Protein AF-A0A975NPC5-F1 (afdb_monomer_lite)

Foldseek 3Di:
DDDDDDDPPDDDDPVNVVVVVVCDDPDDDDDPVNVQVVLQVVLVCVLLDWDFWDKAADPDDDPQFGIKIFGHPPRNPRTDPLIATEGEAEDQDDADPVAFHKDKDFPVNLVVRVVHPLYWYWYQHPPVRFIFIDGSVVVLVVQVVVPHDPPPDRIDIDTTHHTSHSVNSVVSSVVSVLQVVVVVVVVVCCPDPPFPHKDFDWAFQPLDPPGDTATFIFGQDPVRFTATLLQVLCCVPPNDDDFQKDKDFQVNRRHSSRPVRIDIDGDDLSSADDDDDPDPLLVLLLVQLSQCRNPPVNRDHDQHAHDDPVSLVVSVVSVSSSPGHDDPVRSVVSSVSSNVVNCVPVPPPPPPPDDDDD

Structure (mmCIF, N/CA/C/O backbone):
data_AF-A0A975NPC5-F1
#
_entry.id   AF-A0A975NPC5-F1
#
loop_
_atom_site.group_PDB
_atom_site.id
_atom_site.type_symbol
_atom_site.label_atom_id
_atom_site.label_alt_id
_atom_site.label_comp_id
_atom_site.label_asym_id
_atom_site.label_entity_id
_atom_site.label_seq_id
_atom_site.pdbx_PDB_ins_code
_atom_site.Cartn_x
_atom_site.Cartn_y
_atom_site.Cartn_z
_atom_site.occupancy
_atom_site.B_iso_or_equiv
_atom_site.auth_seq_id
_atom_site.auth_comp_id
_atom_site.auth_asym_id
_atom_site.auth_atom_id
_atom_site.pdbx_PDB_model_num
ATOM 1 N N . MET A 1 1 ? -76.357 -22.444 46.232 1.00 40.38 1 MET A N 1
ATOM 2 C CA . MET A 1 1 ? -75.101 -22.845 46.898 1.00 40.38 1 MET A CA 1
ATOM 3 C C . MET A 1 1 ? -74.029 -21.857 46.467 1.00 40.38 1 MET A C 1
ATOM 5 O O . MET A 1 1 ? -73.551 -21.958 45.348 1.00 40.38 1 MET A O 1
ATOM 9 N N . ALA A 1 2 ? -73.764 -20.835 47.280 1.00 35.44 2 ALA A N 1
ATOM 10 C CA . ALA A 1 2 ? -72.782 -19.793 46.986 1.00 35.44 2 ALA A CA 1
ATOM 11 C C . ALA A 1 2 ? -71.597 -19.984 47.939 1.00 35.44 2 ALA A C 1
ATOM 13 O O . ALA A 1 2 ? -71.771 -19.898 49.153 1.00 35.44 2 ALA A O 1
ATOM 14 N N . GLY A 1 3 ? -70.433 -20.334 47.389 1.00 36.62 3 GLY A N 1
ATOM 15 C CA . GLY A 1 3 ? -69.197 -20.524 48.142 1.00 36.62 3 GLY A CA 1
ATOM 16 C C . GLY A 1 3 ? -68.480 -19.194 48.342 1.00 36.62 3 GLY A C 1
ATOM 17 O O . GLY A 1 3 ? -68.135 -18.517 47.377 1.00 36.62 3 GLY A O 1
ATOM 18 N N . THR A 1 4 ? -68.272 -18.819 49.597 1.00 38.72 4 THR A N 1
ATOM 19 C CA . THR A 1 4 ? -67.462 -17.678 50.020 1.00 38.72 4 THR A CA 1
ATOM 20 C C . THR A 1 4 ? -65.990 -18.089 50.090 1.00 38.72 4 THR A C 1
ATOM 22 O O . THR A 1 4 ? -65.617 -18.988 50.841 1.00 38.72 4 THR A O 1
ATOM 25 N N . HIS A 1 5 ? -65.139 -17.434 49.299 1.00 37.97 5 HIS A N 1
ATOM 26 C CA . HIS A 1 5 ? -63.684 -17.529 49.428 1.00 37.97 5 HIS A CA 1
ATOM 27 C C . HIS A 1 5 ? -63.204 -16.675 50.616 1.00 37.97 5 HIS A C 1
ATOM 29 O O . HIS A 1 5 ? -63.653 -15.534 50.745 1.00 37.97 5 HIS A O 1
ATOM 35 N N . PRO A 1 6 ? -62.282 -17.164 51.465 1.00 43.94 6 PRO A N 1
ATOM 36 C CA . PRO A 1 6 ? -61.681 -16.339 52.500 1.00 43.94 6 PRO A CA 1
ATOM 37 C C . PRO A 1 6 ? -60.624 -15.417 51.878 1.00 43.94 6 PRO A C 1
ATOM 39 O O . PRO A 1 6 ? -59.667 -15.872 51.252 1.00 43.94 6 PRO A O 1
ATOM 42 N N . ILE A 1 7 ? -60.801 -14.109 52.064 1.00 41.72 7 ILE A N 1
ATOM 43 C CA . ILE A 1 7 ? -59.780 -13.098 51.787 1.00 41.72 7 ILE A CA 1
ATOM 44 C C . ILE A 1 7 ? -58.765 -13.166 52.935 1.00 41.72 7 ILE A C 1
ATOM 46 O O . ILE A 1 7 ? -59.095 -12.879 54.084 1.00 41.72 7 ILE A O 1
ATOM 50 N N . LEU A 1 8 ? -57.534 -13.577 52.632 1.00 41.06 8 LEU A N 1
ATOM 51 C CA . LEU A 1 8 ? -56.404 -13.499 53.556 1.00 41.06 8 LEU A CA 1
ATOM 52 C C . LEU A 1 8 ? -55.925 -12.041 53.642 1.00 41.06 8 LEU A C 1
ATOM 54 O O . LEU A 1 8 ? -55.062 -11.617 52.877 1.00 41.06 8 LEU A O 1
ATOM 58 N N . GLU A 1 9 ? -56.471 -11.267 54.580 1.00 46.41 9 GLU A N 1
ATOM 59 C CA . GLU A 1 9 ? -55.901 -9.972 54.975 1.00 46.41 9 GLU A CA 1
ATOM 60 C C . GLU A 1 9 ? -54.680 -10.183 55.884 1.00 46.41 9 GLU A C 1
ATOM 62 O O . GLU A 1 9 ? -54.736 -10.073 57.108 1.00 46.41 9 GLU A O 1
ATOM 67 N N . GLY A 1 10 ? -53.539 -10.502 55.274 1.00 48.41 10 GLY A N 1
ATOM 68 C CA . GLY A 1 10 ? -52.244 -10.439 55.946 1.00 48.41 10 GLY A CA 1
ATOM 69 C C . GLY A 1 10 ? -51.723 -9.003 55.962 1.00 48.41 10 GLY A C 1
ATOM 70 O O . GLY A 1 10 ? -51.170 -8.538 54.967 1.00 48.41 10 GLY A O 1
ATOM 71 N N . ARG A 1 11 ? -51.863 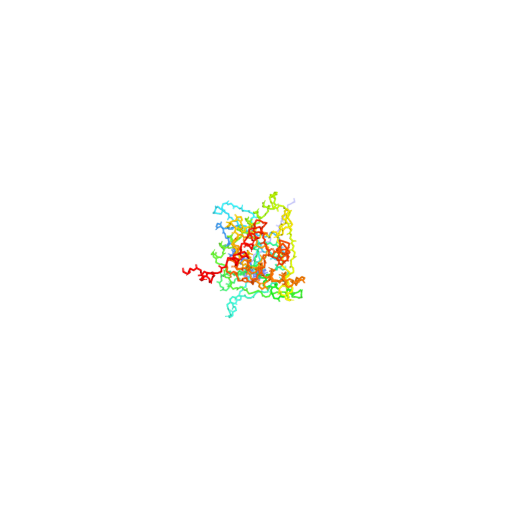-8.287 57.087 1.00 51.09 11 ARG A N 1
ATOM 72 C CA . ARG A 1 11 ? -51.125 -7.032 57.316 1.00 51.09 11 ARG A CA 1
ATOM 73 C C . ARG A 1 11 ? -49.633 -7.349 57.435 1.00 51.09 11 ARG A C 1
ATOM 75 O O . ARG A 1 11 ? -49.189 -7.822 58.477 1.00 51.09 11 ARG A O 1
ATOM 82 N N . LEU A 1 12 ? -48.870 -7.062 56.381 1.00 51.16 12 LEU A N 1
ATOM 83 C CA . LEU A 1 12 ? -47.408 -7.031 56.438 1.00 51.16 12 LEU A CA 1
ATOM 84 C C . LEU A 1 12 ? -46.967 -6.006 57.491 1.00 51.16 12 LEU A C 1
ATOM 86 O O . LEU A 1 12 ? -47.386 -4.846 57.466 1.00 51.16 12 LEU A O 1
ATOM 90 N N . SER A 1 13 ? -46.139 -6.446 58.436 1.00 56.78 13 SER A N 1
ATOM 91 C CA . SER A 1 13 ? -45.570 -5.588 59.471 1.00 56.78 13 SER A CA 1
ATOM 92 C C . SER A 1 13 ? -44.547 -4.630 58.853 1.00 56.78 13 SER A C 1
ATOM 94 O O . SER A 1 13 ? -43.846 -4.970 57.900 1.00 56.78 13 SER A O 1
ATOM 96 N N . SER A 1 14 ? -44.386 -3.434 59.427 1.00 55.56 14 SER A N 1
ATOM 97 C CA . SER A 1 14 ? -43.334 -2.484 59.028 1.00 55.56 14 SER A CA 1
ATOM 98 C C . SER A 1 14 ? -41.924 -3.084 59.125 1.00 55.56 14 SER A C 1
ATOM 100 O O . SER A 1 14 ? -41.027 -2.665 58.397 1.00 55.56 14 SER A O 1
ATOM 102 N N . LYS A 1 15 ? -41.725 -4.111 59.964 1.00 53.72 15 LYS A N 1
ATOM 103 C CA . LYS A 1 15 ? -40.475 -4.884 60.016 1.00 53.72 15 LYS A CA 1
ATOM 104 C C . LYS A 1 15 ? -40.278 -5.776 58.785 1.00 53.72 15 LYS A C 1
ATOM 106 O O . LYS A 1 15 ? -39.147 -5.880 58.321 1.00 53.72 15 LYS A O 1
ATOM 111 N N . ASP A 1 16 ? -41.344 -6.336 58.216 1.00 51.69 16 ASP A N 1
ATOM 112 C CA . ASP A 1 16 ? -41.269 -7.202 57.028 1.00 51.69 16 ASP A CA 1
ATOM 113 C C . ASP A 1 16 ? -40.901 -6.389 55.775 1.00 51.69 16 ASP A C 1
ATOM 115 O O . ASP A 1 16 ? -40.105 -6.830 54.946 1.00 51.69 16 ASP A O 1
ATOM 119 N N . PHE A 1 17 ? -41.378 -5.142 55.694 1.00 50.72 17 PHE A N 1
ATOM 120 C CA . PHE A 1 17 ? -40.990 -4.189 54.646 1.00 50.72 17 PHE A CA 1
ATOM 121 C C . PHE A 1 17 ? -39.507 -3.777 54.732 1.00 50.72 17 PHE A C 1
ATOM 123 O O . PHE A 1 17 ? -38.827 -3.650 53.712 1.00 50.72 17 PHE A O 1
ATOM 130 N N . VAL A 1 18 ? -38.974 -3.607 55.947 1.00 51.94 18 VAL A N 1
ATOM 131 C CA . VAL A 1 18 ? -37.561 -3.243 56.171 1.00 51.94 18 VAL A CA 1
ATOM 132 C C . VAL A 1 18 ? -36.617 -4.421 55.902 1.00 51.94 18 VAL A C 1
ATOM 134 O O . VAL A 1 18 ? -35.495 -4.208 55.439 1.00 51.94 18 VAL A O 1
ATOM 137 N N . VAL A 1 19 ? -37.057 -5.662 56.137 1.00 50.06 19 VAL A N 1
ATOM 138 C CA . VAL A 1 19 ? -36.281 -6.869 55.799 1.00 50.06 19 VAL A CA 1
ATOM 139 C C . VAL A 1 19 ? -36.212 -7.070 54.280 1.00 50.06 19 VAL A C 1
ATOM 141 O O . VAL A 1 19 ? -35.132 -7.355 53.762 1.00 50.06 19 VAL A O 1
ATOM 144 N N . ALA A 1 20 ? -37.299 -6.811 53.546 1.00 48.66 20 ALA A N 1
ATOM 145 C CA . ALA A 1 20 ? -37.313 -6.895 52.083 1.00 48.66 20 ALA A CA 1
ATOM 146 C C . ALA A 1 20 ? -36.427 -5.831 51.395 1.00 48.66 20 ALA A C 1
ATOM 148 O O . ALA A 1 20 ? -35.795 -6.124 50.384 1.00 48.66 20 ALA A O 1
ATOM 149 N N . MET A 1 21 ? -36.293 -4.621 51.960 1.00 48.72 21 MET A N 1
ATOM 150 C CA . MET A 1 21 ? -35.401 -3.579 51.413 1.00 48.72 21 MET A CA 1
ATOM 151 C C . MET A 1 21 ? -33.903 -3.810 51.680 1.00 48.72 21 MET A C 1
ATOM 153 O O . MET A 1 21 ? -33.071 -3.124 51.085 1.00 48.72 21 MET A O 1
ATOM 157 N N . ARG A 1 22 ? -33.531 -4.751 52.560 1.00 49.16 22 ARG A N 1
ATOM 158 C CA . ARG A 1 22 ? -32.120 -5.049 52.887 1.00 49.16 22 ARG A CA 1
ATOM 159 C C . ARG A 1 22 ? -31.522 -6.211 52.099 1.00 49.16 22 ARG A C 1
ATOM 161 O O . ARG A 1 22 ? -30.303 -6.354 52.087 1.00 49.16 22 ARG A O 1
ATOM 168 N N . ALA A 1 23 ? -32.340 -6.992 51.403 1.00 54.75 23 ALA A N 1
ATOM 169 C CA . ALA A 1 23 ? -31.874 -7.988 50.451 1.00 54.75 23 ALA A CA 1
ATOM 170 C C . ALA A 1 23 ? -32.042 -7.430 49.035 1.00 54.75 23 ALA A C 1
ATOM 172 O O . ALA A 1 23 ? -32.979 -7.786 48.325 1.00 54.75 23 ALA A O 1
ATOM 173 N N . GLN A 1 24 ? -31.142 -6.529 48.614 1.00 61.00 24 GLN A N 1
ATOM 174 C CA . GLN A 1 24 ? -31.039 -6.267 47.180 1.00 61.00 24 GLN A CA 1
ATOM 175 C C . GLN A 1 24 ? -30.749 -7.604 46.487 1.00 61.00 24 GLN A C 1
ATOM 177 O O . GLN A 1 24 ? -29.819 -8.302 46.911 1.00 61.00 24 GLN A O 1
ATOM 182 N N . PRO A 1 25 ? -31.532 -7.998 45.465 1.00 55.12 25 PRO A N 1
ATOM 183 C CA . PRO A 1 25 ? -31.237 -9.213 44.727 1.00 55.12 25 PRO A CA 1
ATOM 184 C C . PRO A 1 25 ? -29.804 -9.108 44.203 1.00 55.12 25 PRO A C 1
ATOM 186 O O . PRO A 1 25 ? -29.409 -8.060 43.688 1.00 55.12 25 PRO A O 1
ATOM 189 N N . GLN A 1 26 ? -29.007 -10.168 44.367 1.00 65.06 26 GLN A N 1
ATOM 190 C CA . GLN A 1 26 ? -27.677 -10.240 43.765 1.00 65.06 26 GLN A CA 1
ATOM 191 C C . GLN A 1 26 ? -27.845 -10.287 42.245 1.00 65.06 26 GLN A C 1
ATOM 193 O O . GLN A 1 26 ? -27.967 -11.349 41.640 1.00 65.06 26 GLN A O 1
ATOM 198 N N . LEU A 1 27 ? -27.920 -9.108 41.632 1.00 78.75 27 LEU A N 1
ATOM 199 C CA . LEU A 1 27 ? -27.978 -8.965 40.189 1.00 78.75 27 LEU A CA 1
ATOM 200 C C . LEU A 1 27 ? -26.594 -9.267 39.597 1.00 78.75 27 LEU A C 1
ATOM 202 O O . LEU A 1 27 ? -25.576 -8.943 40.221 1.00 78.75 27 LEU A O 1
ATOM 206 N N . PRO A 1 28 ? -26.528 -9.846 38.385 1.00 66.19 28 PRO A N 1
ATOM 207 C CA . PRO A 1 28 ? -25.265 -10.061 37.696 1.00 66.19 28 PRO A CA 1
ATOM 208 C C . PRO A 1 28 ? -24.468 -8.758 37.592 1.00 66.19 28 PRO A C 1
ATOM 210 O O . PRO A 1 28 ? -24.952 -7.749 37.072 1.00 66.19 28 PRO A O 1
ATOM 213 N N . GLN A 1 29 ? -23.227 -8.771 38.074 1.00 71.88 29 GLN A N 1
ATOM 214 C CA . GLN A 1 29 ? -22.337 -7.627 37.926 1.00 71.88 29 GLN A CA 1
ATOM 215 C C . GLN A 1 29 ? -21.676 -7.648 36.551 1.00 71.88 29 GLN A C 1
ATOM 217 O O . GLN A 1 29 ? -21.096 -8.643 36.120 1.00 71.88 29 GLN A O 1
ATOM 222 N N . ARG A 1 30 ? -21.729 -6.514 35.853 1.00 69.06 30 ARG A N 1
ATOM 223 C CA . ARG A 1 30 ? -21.084 -6.368 34.549 1.00 69.06 30 ARG A CA 1
ATOM 224 C C . ARG A 1 30 ? -19.564 -6.305 34.710 1.00 69.06 30 ARG A C 1
ATOM 226 O O . ARG A 1 30 ? -19.050 -5.334 35.272 1.00 69.06 30 ARG A O 1
ATOM 233 N N . HIS A 1 31 ? -18.864 -7.298 34.160 1.00 80.12 31 HIS A N 1
ATOM 234 C CA . HIS A 1 31 ? -17.401 -7.377 34.182 1.00 80.12 31 HIS A CA 1
ATOM 235 C C . HIS A 1 31 ? -16.758 -6.117 33.569 1.00 80.12 31 HIS A C 1
ATOM 237 O O . HIS A 1 31 ? -17.253 -5.576 32.575 1.00 80.12 31 HIS A O 1
ATOM 243 N N . SER A 1 32 ? -15.647 -5.649 34.144 1.00 79.44 32 SER A N 1
ATOM 244 C CA . SER A 1 32 ? -14.935 -4.434 33.707 1.00 79.44 32 SER A CA 1
ATOM 245 C C . SER A 1 32 ? -14.538 -4.487 32.229 1.00 79.44 32 SER A C 1
ATOM 247 O O . SER A 1 32 ? -14.729 -3.508 31.510 1.00 79.44 32 SER A O 1
ATOM 249 N N . ALA A 1 33 ? -14.101 -5.655 31.752 1.00 79.69 33 ALA A N 1
ATOM 250 C CA . ALA A 1 33 ? -13.787 -5.893 30.342 1.00 79.69 33 ALA A CA 1
ATOM 251 C C . ALA A 1 33 ? -14.965 -5.569 29.400 1.00 79.69 33 ALA A C 1
ATOM 253 O O . ALA A 1 33 ? -14.772 -4.889 28.398 1.00 79.69 33 ALA A O 1
ATOM 254 N N . HIS A 1 34 ? -16.200 -5.947 29.757 1.00 83.06 34 HIS A N 1
ATOM 255 C CA . HIS A 1 34 ? -17.386 -5.634 28.948 1.00 83.06 34 HIS A CA 1
ATOM 256 C C . HIS A 1 34 ? -17.748 -4.149 28.964 1.00 83.06 34 HIS A C 1
ATOM 258 O O . HIS A 1 34 ? -18.372 -3.653 28.026 1.00 83.06 34 HIS A O 1
ATOM 264 N N . LYS A 1 35 ? -17.426 -3.428 30.046 1.00 87.19 35 LYS A N 1
ATOM 265 C CA . LYS A 1 35 ? -17.594 -1.968 30.085 1.00 87.19 35 LYS A CA 1
ATOM 266 C C . LYS A 1 35 ? -16.589 -1.306 29.148 1.00 87.19 35 LYS A C 1
ATOM 268 O O . LYS A 1 35 ? -16.967 -0.441 28.364 1.00 87.19 35 LYS A O 1
ATOM 273 N N . LEU A 1 36 ? -15.338 -1.754 29.209 1.00 90.88 36 LEU A N 1
ATOM 274 C CA . LEU A 1 36 ? -14.247 -1.225 28.406 1.00 90.88 36 LEU A CA 1
ATOM 275 C C . LEU A 1 36 ? -14.448 -1.493 26.905 1.00 90.88 36 LEU A C 1
ATOM 277 O O . LEU A 1 36 ? -14.217 -0.601 26.095 1.00 90.88 36 LEU A O 1
ATOM 281 N N . GLU A 1 37 ? -14.947 -2.675 26.543 1.00 88.62 37 GLU A N 1
ATOM 282 C CA . GLU A 1 37 ? -15.294 -3.026 25.162 1.00 88.62 37 GLU A CA 1
ATOM 283 C C . GLU A 1 37 ? -16.435 -2.162 24.604 1.00 88.62 37 GLU A C 1
ATOM 285 O O . GLU A 1 37 ? -16.345 -1.636 23.498 1.00 88.62 37 GLU A O 1
ATOM 290 N N . SER A 1 38 ? -17.519 -1.967 25.361 1.00 90.69 38 SER A N 1
ATOM 291 C CA . SER A 1 38 ? -18.601 -1.090 24.894 1.00 90.69 38 SER A CA 1
ATOM 292 C C . SER A 1 38 ? -18.148 0.360 24.768 1.00 90.69 38 SER A C 1
ATOM 294 O O . SER A 1 38 ? -18.492 1.019 23.788 1.00 90.69 38 SER A O 1
ATOM 296 N N . LEU A 1 39 ? -17.339 0.835 25.718 1.00 93.19 39 LEU A N 1
ATOM 297 C CA . LEU A 1 39 ? -16.781 2.180 25.677 1.00 93.19 39 LEU A CA 1
ATOM 298 C C . LEU A 1 39 ? -15.865 2.370 24.461 1.00 93.19 39 LEU A C 1
ATOM 300 O O . LEU A 1 39 ? -15.967 3.390 23.782 1.00 93.19 39 LEU A O 1
ATOM 304 N N . SER A 1 40 ? -15.001 1.400 24.144 1.00 95.12 40 SER A N 1
ATOM 305 C CA . SER A 1 40 ? -14.143 1.492 22.960 1.00 95.12 40 SER A CA 1
ATOM 306 C C . SER A 1 40 ? -14.972 1.510 21.674 1.00 95.12 40 SER A C 1
ATOM 308 O O . SER A 1 40 ? -14.753 2.370 20.829 1.00 95.12 40 SER A O 1
ATOM 310 N N . ARG A 1 41 ? -15.995 0.660 21.538 1.00 94.94 41 ARG A N 1
ATOM 311 C CA . ARG A 1 41 ? -16.891 0.676 20.367 1.00 94.94 41 ARG A CA 1
ATOM 312 C C . ARG A 1 41 ? -17.631 2.008 20.207 1.00 94.94 41 ARG A C 1
ATOM 314 O O . ARG A 1 41 ? -17.764 2.516 19.095 1.00 94.94 41 ARG A O 1
ATOM 321 N N . GLU A 1 42 ? -18.133 2.584 21.295 1.00 94.44 42 GLU A N 1
ATOM 322 C CA . GLU A 1 42 ? -18.817 3.884 21.273 1.00 94.44 42 GLU A CA 1
ATOM 323 C C . GLU A 1 42 ? -17.870 5.007 20.829 1.00 94.44 42 GLU A C 1
ATOM 325 O O . GLU A 1 42 ? -18.183 5.782 19.918 1.00 94.44 42 GLU A O 1
ATOM 330 N N . ARG A 1 43 ? -16.682 5.065 21.440 1.00 95.69 43 ARG A N 1
ATOM 331 C CA . ARG A 1 43 ? -15.676 6.090 21.152 1.00 95.69 43 ARG A CA 1
ATOM 332 C C . ARG A 1 43 ? -15.109 5.951 19.745 1.00 95.69 43 ARG A C 1
ATOM 334 O O . ARG A 1 43 ? -14.939 6.966 19.076 1.00 95.69 43 ARG A O 1
ATOM 341 N N . PHE A 1 44 ? -14.886 4.724 19.276 1.00 96.56 44 PHE A N 1
ATOM 342 C CA . PHE A 1 44 ? -14.439 4.465 17.911 1.00 96.56 44 PHE A CA 1
ATOM 343 C C . PHE A 1 44 ? -15.457 4.993 16.907 1.00 96.56 44 PHE A C 1
ATOM 345 O O . PHE A 1 44 ? -15.096 5.773 16.028 1.00 96.56 44 PHE A O 1
ATOM 352 N N . ARG A 1 45 ? -16.744 4.655 17.098 1.00 95.06 45 ARG A N 1
ATOM 353 C CA . ARG A 1 45 ? -17.814 5.201 16.260 1.00 95.06 45 ARG A CA 1
ATOM 354 C C . ARG A 1 45 ? -17.755 6.712 16.252 1.00 95.06 45 ARG A C 1
ATOM 356 O O . ARG A 1 45 ? -17.772 7.265 15.175 1.00 95.06 45 ARG A O 1
ATOM 363 N N . SER A 1 46 ? -17.658 7.370 17.410 1.00 93.44 46 SER A N 1
ATOM 364 C CA . SER A 1 46 ? -17.591 8.838 17.490 1.00 93.44 46 SER A CA 1
ATOM 365 C C . SER A 1 46 ? -16.416 9.456 16.726 1.00 93.44 46 SER A C 1
ATOM 367 O O . SER A 1 46 ? -16.551 10.578 16.246 1.00 93.44 46 SER A O 1
ATOM 369 N N . LEU A 1 47 ? -15.277 8.768 16.649 1.00 95.25 47 LEU A N 1
ATOM 370 C CA . LEU A 1 47 ? -14.080 9.250 15.964 1.00 95.25 47 LEU A CA 1
ATOM 371 C C . LEU A 1 47 ? -14.161 9.061 14.440 1.00 95.25 47 LEU A C 1
ATOM 373 O O . LEU A 1 47 ? -13.707 9.925 13.698 1.00 95.25 47 LEU A O 1
ATOM 377 N N . PHE A 1 48 ? -14.769 7.962 13.990 1.00 94.06 48 PHE A N 1
ATOM 378 C CA . PHE A 1 48 ? -14.897 7.573 12.580 1.00 94.06 48 PHE A CA 1
ATOM 379 C C . PHE A 1 48 ? -16.286 7.886 11.988 1.00 94.06 48 PHE A C 1
ATOM 381 O O . PHE A 1 48 ? -16.718 7.212 11.061 1.00 94.06 48 PHE A O 1
ATOM 388 N N . ARG A 1 49 ? -17.036 8.866 12.513 1.00 84.69 49 ARG A N 1
ATOM 389 C CA . ARG A 1 49 ? -18.334 9.242 11.911 1.00 84.69 49 ARG A CA 1
ATOM 390 C C . ARG A 1 49 ? -18.154 10.022 10.607 1.00 84.69 49 ARG A C 1
ATOM 392 O O . ARG A 1 49 ? -17.048 10.381 10.201 1.00 84.69 49 ARG A O 1
ATOM 399 N N . GLU A 1 50 ? -19.291 10.306 9.986 1.00 77.44 50 GLU A N 1
ATOM 400 C CA . GLU A 1 50 ? -19.443 11.245 8.881 1.00 77.44 50 GLU A CA 1
ATOM 401 C C . GLU A 1 50 ? -18.643 12.548 9.091 1.00 77.44 50 GLU A C 1
ATOM 403 O O . GLU A 1 50 ? -18.513 13.029 10.224 1.00 77.44 50 GLU A O 1
ATOM 408 N N . PRO A 1 51 ? -18.100 13.131 8.006 1.00 92.38 51 PRO A N 1
ATOM 409 C CA . PRO A 1 51 ? -18.435 12.846 6.602 1.00 92.38 51 PRO A CA 1
ATOM 410 C C . PRO A 1 51 ? -17.563 11.780 5.919 1.00 92.38 51 PRO A C 1
ATOM 412 O O . PRO A 1 51 ? -17.749 11.525 4.734 1.00 92.38 51 PRO A O 1
ATOM 415 N N . LEU A 1 52 ? -16.594 11.182 6.619 1.00 95.69 52 LEU A N 1
ATOM 416 C CA . LEU A 1 52 ? -15.583 10.333 5.973 1.00 95.69 52 LEU A CA 1
ATOM 417 C C . LEU A 1 52 ? -15.970 8.859 5.915 1.00 95.69 52 LEU A C 1
ATOM 419 O O . LEU A 1 52 ? -15.676 8.191 4.927 1.00 95.69 52 LEU A O 1
ATOM 423 N N . PHE A 1 53 ? -16.615 8.344 6.959 1.00 97.06 53 PHE A N 1
ATOM 424 C CA . PHE A 1 53 ? -16.887 6.918 7.068 1.00 97.06 53 PHE A CA 1
ATOM 425 C C . PHE A 1 53 ? -18.288 6.625 7.586 1.00 97.06 53 PHE A C 1
ATOM 427 O O . PHE A 1 53 ? -18.842 7.354 8.410 1.00 97.06 53 PHE A O 1
ATOM 434 N N . LEU A 1 54 ? -18.812 5.488 7.137 1.00 95.31 54 LEU A N 1
ATOM 435 C CA . LEU A 1 54 ? -19.914 4.782 7.769 1.00 95.31 54 LEU A CA 1
ATOM 436 C C . LEU A 1 54 ? -19.330 3.596 8.543 1.00 95.31 54 LEU A C 1
ATOM 438 O O . LEU A 1 54 ? -18.658 2.741 7.968 1.00 95.31 54 LEU A O 1
ATOM 442 N N . VAL A 1 55 ? -19.573 3.548 9.855 1.00 95.62 55 VAL A N 1
ATOM 443 C CA . VAL A 1 55 ? -19.101 2.462 10.731 1.00 95.62 55 VAL A CA 1
ATOM 444 C C . VAL A 1 55 ? -20.191 1.405 10.864 1.00 95.62 55 VAL A C 1
ATOM 446 O O . VAL A 1 55 ? -21.320 1.730 11.236 1.00 95.62 55 VAL A O 1
ATOM 449 N N . ARG A 1 56 ? -19.851 0.145 10.593 1.00 91.62 56 ARG A N 1
ATOM 450 C CA . ARG A 1 56 ? -20.748 -1.011 10.682 1.00 91.62 56 ARG A CA 1
ATOM 451 C C . ARG A 1 56 ? -20.250 -1.965 11.763 1.00 91.62 56 ARG A C 1
ATOM 453 O O . ARG A 1 56 ? -19.051 -2.209 11.886 1.00 91.62 56 ARG A O 1
ATOM 460 N N . ASP A 1 57 ? -21.179 -2.491 12.549 1.00 86.94 57 ASP A N 1
ATOM 461 C CA . ASP A 1 57 ? -20.891 -3.632 13.412 1.00 86.94 57 ASP A CA 1
ATOM 462 C C . ASP A 1 57 ? -20.952 -4.919 12.601 1.00 86.94 57 ASP A C 1
ATOM 464 O O . ASP A 1 57 ? -21.840 -5.076 11.759 1.00 86.94 57 ASP A O 1
ATOM 468 N N . GLU A 1 58 ? -20.059 -5.855 12.912 1.00 83.81 58 GLU A N 1
ATOM 469 C CA . GLU A 1 58 ? -20.210 -7.219 12.425 1.00 83.81 58 GLU A CA 1
ATOM 470 C C . GLU A 1 58 ? -21.314 -7.920 13.238 1.00 83.81 58 GLU A C 1
ATOM 472 O O . GLU A 1 58 ? -21.249 -7.959 14.474 1.00 83.81 58 GLU A O 1
ATOM 477 N N . PRO A 1 59 ? -22.370 -8.438 12.581 1.00 72.81 59 PRO A N 1
ATOM 478 C CA . PRO A 1 59 ? -23.559 -8.957 13.259 1.00 72.81 59 PRO A CA 1
ATOM 479 C C . PRO A 1 59 ? -23.292 -10.261 14.023 1.00 72.81 59 PRO A C 1
ATOM 481 O O . PRO A 1 59 ? -24.046 -10.610 14.931 1.00 72.81 59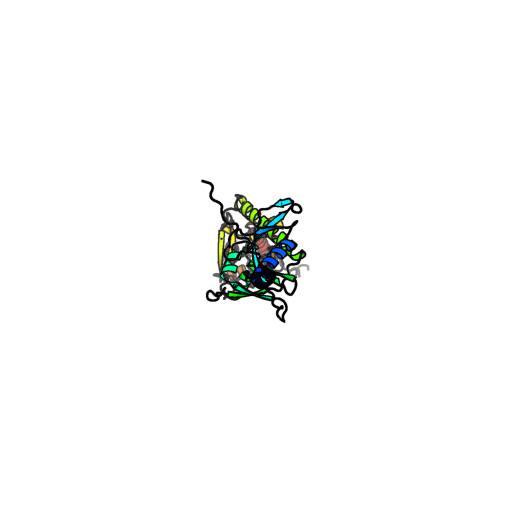 PRO A O 1
ATOM 484 N N . ALA A 1 60 ? -22.219 -10.971 13.673 1.00 76.56 60 ALA A N 1
ATOM 485 C CA . ALA A 1 60 ? -21.739 -12.157 14.364 1.00 76.56 60 ALA A CA 1
ATOM 486 C C . ALA A 1 60 ? -20.237 -12.012 14.663 1.00 76.56 60 ALA A C 1
ATOM 488 O O . ALA A 1 60 ? -19.542 -11.318 13.922 1.00 76.56 60 ALA A O 1
ATOM 489 N N . PRO A 1 61 ? -19.714 -12.662 15.721 1.00 73.31 61 PRO A N 1
ATOM 490 C CA . PRO A 1 61 ? -18.279 -12.682 15.977 1.00 73.31 61 PRO A CA 1
ATOM 491 C C . PRO A 1 61 ? -17.521 -13.255 14.773 1.00 73.31 61 PRO A C 1
ATOM 493 O O . PRO A 1 61 ? -17.643 -14.441 14.473 1.00 73.31 61 PRO A O 1
ATOM 496 N N . ASP A 1 62 ? -16.723 -12.426 14.108 1.00 74.38 62 ASP A N 1
ATOM 497 C CA . ASP A 1 62 ? -15.974 -12.807 12.910 1.00 74.38 62 ASP A CA 1
ATOM 498 C C . ASP A 1 62 ? -14.482 -12.873 13.227 1.00 74.38 62 ASP A C 1
ATOM 500 O O . ASP A 1 62 ? -13.814 -11.858 13.156 1.00 74.38 62 ASP A O 1
ATOM 504 N N . TYR A 1 63 ? -13.970 -14.043 13.632 1.00 79.62 63 TYR A N 1
ATOM 505 C CA . TYR A 1 63 ? -12.545 -14.444 13.677 1.00 79.62 63 TYR A CA 1
ATOM 506 C C . TYR A 1 63 ? -11.462 -13.392 14.052 1.00 79.62 63 TYR A C 1
ATOM 508 O O . TYR A 1 63 ? -10.274 -13.609 13.809 1.00 79.62 63 TYR A O 1
ATOM 516 N N . GLY A 1 64 ? -11.811 -12.300 14.742 1.00 81.38 64 GLY A N 1
ATOM 517 C CA . GLY A 1 64 ? -10.916 -11.191 15.079 1.00 81.38 64 GLY A CA 1
ATOM 518 C C . GLY A 1 64 ? -11.282 -9.810 14.512 1.00 81.38 64 GLY A C 1
ATOM 519 O O . GLY A 1 64 ? -10.595 -8.859 14.862 1.00 81.38 64 GLY A O 1
ATOM 520 N N . VAL A 1 65 ? -12.325 -9.667 13.705 1.00 90.75 65 VAL A N 1
ATOM 521 C CA . VAL A 1 65 ? -12.909 -8.398 13.263 1.00 90.75 65 VAL A CA 1
ATOM 522 C C . VAL A 1 65 ? -14.004 -7.984 14.241 1.00 90.75 65 VAL A C 1
ATOM 524 O O . VAL A 1 65 ? -14.887 -8.770 14.577 1.00 90.75 65 VAL A O 1
ATOM 527 N N . ASP A 1 66 ? -13.927 -6.743 14.717 1.00 92.88 66 ASP A N 1
ATOM 528 C CA . ASP A 1 66 ? -14.916 -6.186 15.643 1.00 92.88 66 ASP A CA 1
ATOM 529 C C . ASP A 1 66 ? -15.882 -5.230 14.931 1.00 92.88 66 ASP A C 1
ATOM 531 O O . ASP A 1 66 ? -17.048 -5.137 15.315 1.00 92.88 66 ASP A O 1
ATOM 535 N N . LEU A 1 67 ? -15.390 -4.509 13.918 1.00 93.44 67 LEU A N 1
ATOM 536 C CA . LEU A 1 67 ? -16.126 -3.523 13.129 1.00 93.44 67 LEU A CA 1
ATOM 537 C C . LEU A 1 67 ? -15.595 -3.498 11.690 1.00 93.44 67 LEU A C 1
ATOM 539 O O . LEU A 1 67 ? -14.422 -3.796 11.448 1.00 93.44 67 LEU A O 1
ATOM 543 N N . SER A 1 68 ? -16.411 -3.010 10.763 1.00 94.25 68 SER A N 1
ATOM 544 C CA . SER A 1 68 ? -15.961 -2.555 9.447 1.00 94.25 68 SER A CA 1
ATOM 545 C C . SER A 1 68 ? -16.254 -1.067 9.260 1.00 94.25 68 SER A C 1
ATOM 547 O O . SER A 1 68 ? -17.200 -0.512 9.827 1.00 94.25 68 SER A O 1
ATOM 549 N N . ILE A 1 69 ? -15.414 -0.393 8.477 1.00 95.75 69 ILE A N 1
ATOM 550 C CA . ILE A 1 69 ? -15.647 0.993 8.062 1.00 95.75 69 ILE A CA 1
ATOM 551 C C . ILE A 1 69 ? -15.760 1.053 6.546 1.00 95.75 69 ILE A C 1
ATOM 553 O O . ILE A 1 69 ? -14.999 0.407 5.829 1.00 95.75 69 ILE A O 1
ATOM 557 N N . GLU A 1 70 ? -16.723 1.826 6.061 1.00 95.75 70 GLU A N 1
ATOM 558 C CA . GLU A 1 70 ? -16.946 2.073 4.642 1.00 95.75 70 GLU A CA 1
ATOM 559 C C . GLU A 1 70 ? -16.649 3.534 4.330 1.00 95.75 70 GLU A C 1
ATOM 561 O O . GLU A 1 70 ? -17.196 4.427 4.978 1.00 95.75 70 GLU A O 1
ATOM 566 N N . ALA A 1 71 ? -15.785 3.782 3.347 1.00 95.75 71 ALA A N 1
ATOM 567 C CA . ALA A 1 71 ? -15.449 5.138 2.944 1.00 95.75 71 ALA A CA 1
ATOM 568 C C . ALA A 1 71 ? -16.650 5.816 2.263 1.00 95.75 71 ALA A C 1
ATOM 570 O O . ALA A 1 71 ? -17.301 5.237 1.387 1.00 95.75 71 ALA A O 1
ATOM 571 N N . LEU A 1 72 ? -16.917 7.061 2.648 1.00 96.56 72 LEU A N 1
ATOM 572 C CA . LEU A 1 72 ? -17.926 7.926 2.047 1.00 96.56 72 LEU A CA 1
ATOM 573 C C . LEU A 1 72 ? -17.252 9.000 1.191 1.00 96.56 72 LEU A C 1
ATOM 575 O O . LEU A 1 72 ? -16.180 9.496 1.534 1.00 96.56 72 LEU A O 1
ATOM 579 N N . ILE A 1 73 ? -17.879 9.387 0.086 1.00 91.81 73 ILE A N 1
ATOM 580 C CA . ILE A 1 73 ? -17.465 10.535 -0.734 1.00 91.81 73 ILE A CA 1
ATOM 581 C C . ILE A 1 73 ? -18.595 11.567 -0.800 1.00 91.81 73 ILE A C 1
ATOM 583 O O . ILE A 1 73 ? -19.627 11.414 -0.143 1.00 91.81 73 ILE A O 1
ATOM 587 N N . ASP A 1 74 ? -18.375 12.657 -1.536 1.00 91.38 74 ASP A N 1
ATOM 588 C CA . ASP A 1 74 ? -19.345 13.746 -1.706 1.00 91.38 74 ASP A CA 1
ATOM 589 C C . ASP A 1 74 ? -19.814 14.342 -0.371 1.00 91.38 74 ASP A C 1
ATOM 591 O O . ASP A 1 74 ? -21.000 14.597 -0.151 1.00 91.38 74 ASP A O 1
ATOM 595 N N . ASN A 1 75 ? -18.854 14.551 0.537 1.00 89.31 75 ASN A N 1
ATOM 596 C CA . ASN A 1 75 ? -19.083 15.052 1.892 1.00 89.31 75 ASN A CA 1
ATOM 597 C C . ASN A 1 75 ? -20.082 14.187 2.689 1.00 89.31 75 ASN A C 1
ATOM 599 O O . ASN A 1 75 ? -21.020 14.702 3.295 1.00 89.31 75 ASN A O 1
ATOM 603 N N . GLY A 1 76 ? -19.897 12.865 2.651 1.00 90.56 76 GLY A N 1
ATOM 604 C CA . GLY A 1 76 ? -20.701 11.901 3.407 1.00 90.56 76 GLY A CA 1
ATOM 605 C C . GLY A 1 76 ? -21.958 11.402 2.693 1.00 90.56 76 GLY A C 1
ATOM 606 O O . GLY A 1 76 ? -22.652 10.546 3.229 1.00 90.56 76 GLY A O 1
ATOM 607 N N . LYS A 1 77 ? -22.269 11.905 1.492 1.00 92.38 77 LYS A N 1
ATOM 608 C CA . LYS A 1 77 ? -23.528 11.589 0.794 1.00 92.38 77 LYS A CA 1
ATOM 609 C C . LYS A 1 77 ? -23.502 10.265 0.036 1.00 92.38 77 LYS A C 1
ATOM 611 O O . LYS A 1 77 ? -24.555 9.665 -0.163 1.00 92.38 77 LYS A O 1
ATOM 616 N N . SER A 1 78 ? -22.322 9.825 -0.388 1.00 94.81 78 SER A N 1
ATOM 617 C CA . SER A 1 78 ? -22.182 8.715 -1.330 1.00 94.81 78 SER A CA 1
ATOM 618 C C . SER A 1 78 ? -21.377 7.570 -0.705 1.00 94.81 78 SER A C 1
ATOM 620 O O . SER A 1 78 ? -20.156 7.697 -0.562 1.00 94.81 78 SER A O 1
ATOM 622 N N . PRO A 1 79 ? -22.017 6.448 -0.325 1.00 95.00 79 PRO A N 1
ATOM 623 C CA . PRO A 1 79 ? -21.313 5.241 0.096 1.00 95.00 79 PRO A CA 1
ATOM 624 C C . PRO A 1 79 ? -20.603 4.584 -1.091 1.00 95.00 79 PRO A C 1
ATOM 626 O O . PRO A 1 79 ? -21.171 4.447 -2.174 1.00 95.00 79 PRO A O 1
ATOM 629 N N . THR A 1 80 ? -19.342 4.194 -0.901 1.00 93.38 80 THR A N 1
ATOM 630 C CA . THR A 1 80 ? -18.486 3.718 -2.004 1.00 93.38 80 THR A CA 1
ATOM 631 C C . THR A 1 80 ? -18.369 2.201 -2.106 1.00 93.38 80 THR A C 1
ATOM 633 O O . THR A 1 80 ? -17.791 1.706 -3.075 1.00 93.38 80 THR A O 1
ATOM 636 N N . ASN A 1 81 ? -18.848 1.457 -1.103 1.00 93.38 81 ASN A N 1
ATOM 637 C CA . ASN A 1 81 ? -18.544 0.040 -0.894 1.00 93.38 81 ASN A CA 1
ATOM 638 C C . ASN A 1 81 ? -17.034 -0.280 -0.770 1.00 93.38 81 ASN A C 1
ATOM 640 O O . ASN A 1 81 ? -16.641 -1.444 -0.804 1.00 93.38 81 ASN A O 1
ATOM 644 N N . ILE A 1 82 ? -16.173 0.730 -0.591 1.00 93.00 82 ILE A N 1
ATOM 645 C CA . ILE A 1 82 ? -14.755 0.544 -0.266 1.00 93.00 82 ILE A CA 1
ATOM 646 C C . ILE A 1 82 ? -14.663 0.379 1.245 1.00 93.00 82 ILE A C 1
ATOM 648 O O . ILE A 1 82 ? -14.880 1.333 1.999 1.00 93.00 82 ILE A O 1
ATOM 652 N N . ARG A 1 83 ? -14.374 -0.847 1.683 1.00 93.56 83 ARG A N 1
ATOM 653 C CA . ARG A 1 83 ? -14.390 -1.231 3.094 1.00 93.56 83 ARG A CA 1
ATOM 654 C C . ARG A 1 83 ? -13.027 -1.701 3.564 1.00 93.56 83 ARG A C 1
ATOM 656 O O . ARG A 1 83 ? -12.255 -2.256 2.786 1.00 93.56 83 ARG A O 1
ATOM 663 N N . CYS A 1 84 ? -12.771 -1.518 4.851 1.00 93.25 84 CYS A N 1
ATOM 664 C CA . CYS A 1 84 ? -11.733 -2.261 5.548 1.00 93.25 84 CYS A CA 1
ATOM 665 C C . CYS A 1 84 ? -12.242 -2.755 6.903 1.00 93.25 84 CYS A C 1
ATOM 667 O O . CYS A 1 84 ? -13.233 -2.250 7.446 1.00 93.25 84 CYS A O 1
ATOM 669 N N . PHE A 1 85 ? -11.554 -3.765 7.427 1.00 95.38 85 PHE A N 1
ATOM 670 C CA . PHE A 1 85 ? -11.883 -4.389 8.698 1.00 95.38 85 PHE A CA 1
ATOM 671 C C . PHE A 1 85 ? -11.013 -3.842 9.823 1.00 95.38 85 PHE A C 1
ATOM 673 O O . PHE A 1 85 ? -9.819 -3.576 9.655 1.00 95.38 85 PHE A O 1
ATOM 680 N N . VAL A 1 86 ? -11.622 -3.699 10.996 1.00 95.75 86 VAL A N 1
ATOM 681 C CA . VAL A 1 86 ? -10.976 -3.157 12.185 1.00 95.75 86 VAL A CA 1
ATOM 682 C C . VAL A 1 86 ? -11.061 -4.172 13.311 1.00 95.75 86 VAL A C 1
ATOM 684 O O . VAL A 1 86 ? -12.147 -4.596 13.713 1.00 95.75 86 VAL A O 1
ATOM 687 N N . GLN A 1 87 ? -9.904 -4.518 13.869 1.00 95.69 87 GLN A N 1
ATOM 688 C CA . GLN A 1 87 ? -9.842 -5.202 15.153 1.00 95.69 87 GLN A CA 1
ATOM 689 C C . GLN A 1 87 ? -9.695 -4.170 16.272 1.00 95.69 87 GLN A C 1
ATOM 691 O O . GLN A 1 87 ? -8.667 -3.495 16.388 1.00 95.69 87 GLN A O 1
ATOM 696 N N . LEU A 1 88 ? -10.702 -4.085 17.136 1.00 95.25 88 LEU A N 1
ATOM 697 C CA . LEU A 1 88 ? -10.666 -3.257 18.326 1.00 95.25 88 LEU A CA 1
ATOM 698 C C . LEU A 1 88 ? -9.958 -3.980 19.473 1.00 95.25 88 LEU A C 1
ATOM 700 O O . LEU A 1 88 ? -10.168 -5.154 19.788 1.00 95.25 88 LEU A O 1
ATOM 704 N N . LYS A 1 89 ? -9.105 -3.228 20.153 1.00 94.88 89 LYS A N 1
ATOM 705 C CA . LYS A 1 89 ? -8.521 -3.577 21.441 1.00 94.88 89 LYS A CA 1
ATOM 706 C C . LYS A 1 89 ? -8.775 -2.436 22.404 1.00 94.88 89 LYS A C 1
ATOM 708 O O . LYS A 1 89 ? -8.971 -1.291 22.004 1.00 94.88 89 LYS A O 1
ATOM 713 N N . ALA A 1 90 ? -8.765 -2.745 23.690 1.00 95.06 90 ALA A N 1
ATOM 714 C CA . ALA A 1 90 ? -8.875 -1.730 24.715 1.00 95.06 90 ALA A CA 1
ATOM 715 C C . ALA A 1 90 ? -8.015 -2.101 25.920 1.00 95.06 90 ALA A C 1
ATOM 717 O O . ALA A 1 90 ? -7.830 -3.280 26.219 1.00 95.06 90 ALA A O 1
ATOM 718 N N . THR A 1 91 ? -7.476 -1.086 26.585 1.00 93.88 91 THR A N 1
ATOM 719 C CA . THR A 1 91 ? -6.651 -1.237 27.782 1.00 93.88 91 THR A CA 1
ATOM 720 C C . THR A 1 91 ? -6.916 -0.097 28.759 1.00 93.88 91 THR A C 1
ATOM 722 O O . THR A 1 91 ? -7.164 1.040 28.356 1.00 93.88 91 THR A O 1
ATOM 725 N N . ASP A 1 92 ? -6.874 -0.405 30.048 1.00 92.50 92 ASP A N 1
ATOM 726 C CA . ASP A 1 92 ? -6.866 0.551 31.159 1.00 92.50 92 ASP A CA 1
ATOM 727 C C . ASP A 1 92 ? -5.453 0.768 31.729 1.00 92.50 92 ASP A C 1
ATOM 729 O O . ASP A 1 92 ? -5.252 1.601 32.616 1.00 92.50 92 ASP A O 1
ATOM 733 N N . GLN A 1 93 ? -4.457 0.058 31.190 1.00 90.81 93 GLN A N 1
ATOM 734 C CA . GLN A 1 93 ? -3.068 0.174 31.609 1.00 90.81 93 GLN A CA 1
ATOM 735 C C . GLN A 1 93 ? -2.490 1.549 31.257 1.00 90.81 93 GLN A C 1
ATOM 737 O O . GLN A 1 93 ? -3.002 2.288 30.412 1.00 90.81 93 GLN A O 1
ATOM 742 N N . ARG A 1 94 ? -1.396 1.905 31.933 1.00 90.44 94 ARG A N 1
ATOM 743 C CA . ARG A 1 94 ? -0.592 3.084 31.595 1.00 90.44 94 ARG A CA 1
ATOM 744 C C . ARG A 1 94 ? 0.326 2.771 30.405 1.00 90.44 94 ARG A C 1
ATOM 746 O O . ARG A 1 94 ? 0.673 1.603 30.215 1.00 90.44 94 ARG A O 1
ATOM 753 N N . PRO A 1 95 ? 0.728 3.783 29.617 1.00 91.75 95 PRO A N 1
ATOM 754 C CA . PRO A 1 95 ? 1.678 3.578 28.533 1.00 91.75 95 PRO A CA 1
ATOM 755 C C . PRO A 1 95 ? 3.026 3.080 29.068 1.00 91.75 95 PRO A C 1
ATOM 757 O O . PRO A 1 95 ? 3.384 3.311 30.227 1.00 91.75 95 PRO A O 1
ATOM 760 N N . ALA A 1 96 ? 3.785 2.403 28.210 1.00 89.94 96 ALA A N 1
ATOM 761 C CA . ALA A 1 96 ? 5.152 2.007 28.514 1.00 89.94 96 ALA A CA 1
ATOM 762 C C . ALA A 1 96 ? 6.042 3.251 28.725 1.00 89.94 96 ALA A C 1
ATOM 764 O O . ALA A 1 96 ? 5.772 4.296 28.128 1.00 89.94 96 ALA A O 1
ATOM 765 N N . PRO A 1 97 ? 7.146 3.152 29.494 1.00 85.44 97 PRO A N 1
ATOM 766 C CA . PRO A 1 97 ? 8.080 4.269 29.685 1.00 85.44 97 PRO A CA 1
ATOM 767 C C . PRO A 1 97 ? 8.649 4.835 28.377 1.00 85.44 97 PRO A C 1
ATOM 769 O O . PRO A 1 97 ? 8.923 6.024 28.286 1.00 85.44 97 PRO A O 1
ATOM 772 N N . SER A 1 98 ? 8.777 3.994 27.346 1.00 81.44 98 SER A N 1
ATOM 773 C CA . SER A 1 98 ? 9.199 4.379 25.992 1.00 81.44 98 SER A CA 1
ATOM 774 C C . SER A 1 98 ? 8.146 5.168 25.200 1.00 81.44 98 SER A C 1
ATOM 776 O O . SER A 1 98 ? 8.374 5.484 24.037 1.00 81.44 98 SER A O 1
ATOM 778 N N . GLY A 1 99 ? 6.971 5.416 25.780 1.00 83.69 99 GLY A N 1
ATOM 779 C CA . GLY A 1 99 ? 5.785 5.874 25.068 1.00 83.69 99 GLY A CA 1
ATOM 780 C C . GLY A 1 99 ? 5.012 4.722 24.416 1.00 83.69 99 GLY A C 1
ATOM 781 O O . GLY A 1 99 ? 5.557 3.652 24.124 1.00 83.69 99 GLY A O 1
ATOM 782 N N . GLY A 1 100 ? 3.714 4.951 24.206 1.00 90.25 100 GLY A N 1
ATOM 783 C CA . GLY A 1 100 ? 2.801 4.001 23.570 1.00 90.25 100 GLY A CA 1
ATOM 784 C C . GLY A 1 100 ? 2.384 2.821 24.452 1.00 90.25 100 GLY A C 1
ATOM 785 O O . GLY A 1 100 ? 2.639 2.779 25.654 1.00 90.25 100 GLY A O 1
ATOM 786 N N . TYR A 1 101 ? 1.720 1.845 23.839 1.00 94.75 101 TYR A N 1
ATOM 787 C CA . TYR A 1 101 ? 1.147 0.676 24.512 1.00 94.75 101 TYR A CA 1
ATOM 788 C C . TYR A 1 101 ? 1.605 -0.614 23.843 1.00 94.75 101 TYR A C 1
ATOM 790 O O . TYR A 1 101 ? 1.885 -0.626 22.649 1.00 94.75 101 TYR A O 1
ATOM 798 N N . ARG A 1 102 ? 1.649 -1.723 24.586 1.00 93.50 102 ARG A N 1
ATOM 799 C CA . ARG A 1 102 ? 1.941 -3.046 24.018 1.00 93.50 102 ARG A CA 1
ATOM 800 C C . ARG A 1 102 ? 0.795 -4.002 24.275 1.00 93.50 102 ARG A C 1
ATOM 802 O O . ARG A 1 102 ? 0.411 -4.197 25.422 1.00 93.50 102 ARG A O 1
ATOM 809 N N . ILE A 1 103 ? 0.270 -4.605 23.212 1.00 93.12 103 ILE A N 1
ATOM 810 C CA . ILE A 1 103 ? -0.853 -5.542 23.285 1.00 93.12 103 ILE A CA 1
ATOM 811 C C . ILE A 1 103 ? -0.503 -6.809 22.519 1.00 93.12 103 ILE A C 1
ATOM 813 O O . ILE A 1 103 ? -0.006 -6.757 21.396 1.00 93.12 103 ILE A O 1
ATOM 817 N N . ASN A 1 104 ? -0.791 -7.958 23.124 1.00 92.00 104 ASN A N 1
ATOM 818 C CA . ASN A 1 104 ? -0.615 -9.244 22.467 1.00 92.00 104 ASN A CA 1
ATOM 819 C C . ASN A 1 104 ? -1.797 -9.530 21.534 1.00 92.00 104 ASN A C 1
ATOM 821 O O . ASN A 1 104 ? -2.954 -9.512 21.957 1.00 92.00 104 ASN A O 1
ATOM 825 N N . VAL A 1 105 ? -1.503 -9.845 20.276 1.00 91.25 105 VAL A N 1
ATOM 826 C CA . VAL A 1 105 ? -2.486 -10.267 19.270 1.00 91.25 105 VAL A CA 1
ATOM 827 C C . VAL A 1 105 ? -2.144 -11.659 18.761 1.00 91.25 105 VAL A C 1
ATOM 829 O O . VAL A 1 105 ? -0.984 -12.069 18.783 1.00 91.25 105 VAL A O 1
ATOM 832 N N . LYS A 1 106 ? -3.147 -12.411 18.306 1.00 89.81 106 LYS A N 1
ATOM 833 C CA . LYS A 1 106 ? -2.900 -13.721 17.695 1.00 89.81 106 LYS A CA 1
ATOM 834 C C . LYS A 1 106 ? -2.236 -13.538 16.334 1.00 89.81 106 LYS A C 1
ATOM 836 O O . LYS A 1 106 ? -2.680 -12.703 15.549 1.00 89.81 106 LYS A O 1
ATOM 841 N N . ALA A 1 107 ? -1.252 -14.378 16.027 1.00 86.69 107 ALA A N 1
ATOM 842 C CA . ALA A 1 107 ? -0.635 -14.411 14.701 1.00 86.69 107 ALA A CA 1
ATOM 843 C C . ALA A 1 107 ? -1.676 -14.656 13.588 1.00 86.69 107 ALA A C 1
ATOM 845 O O . ALA A 1 107 ? -1.639 -14.016 12.541 1.00 86.69 107 ALA A O 1
ATOM 846 N N . SER A 1 108 ? -2.671 -15.510 13.851 1.00 87.44 108 SER A N 1
ATOM 847 C CA . SER A 1 108 ? -3.784 -15.763 12.928 1.00 87.44 108 SER A CA 1
ATOM 848 C C . SER A 1 108 ? -4.599 -14.510 12.604 1.00 87.44 108 SER A C 1
ATOM 850 O O . SER A 1 108 ? -5.034 -14.363 11.472 1.00 87.44 108 SER A O 1
ATOM 852 N N . ASN A 1 109 ? -4.781 -13.594 13.562 1.00 90.44 109 ASN A N 1
ATOM 853 C CA . ASN A 1 109 ? -5.573 -12.381 13.345 1.00 90.44 109 ASN A CA 1
ATOM 854 C C . ASN A 1 109 ? -4.851 -11.388 12.435 1.00 90.44 109 ASN A C 1
ATOM 856 O O . ASN A 1 109 ? -5.499 -10.732 11.632 1.00 90.44 109 ASN A O 1
ATOM 860 N N . ILE A 1 110 ? -3.520 -11.292 12.540 1.00 89.50 110 ILE A N 1
ATOM 861 C CA . ILE A 1 110 ? -2.723 -10.461 11.628 1.00 89.50 110 ILE A CA 1
ATOM 862 C C . ILE A 1 110 ? -2.919 -10.964 10.197 1.00 89.50 110 ILE A C 1
ATOM 864 O O . ILE A 1 110 ? -3.324 -10.187 9.343 1.00 89.50 110 ILE A O 1
ATOM 868 N N . ARG A 1 111 ? -2.741 -12.275 9.969 1.00 86.94 111 ARG A N 1
ATOM 869 C CA . ARG A 1 111 ? -2.948 -12.896 8.647 1.00 86.94 111 ARG A CA 1
ATOM 870 C C . ARG A 1 111 ? -4.374 -12.721 8.129 1.00 86.94 111 ARG A C 1
ATOM 872 O O . ARG A 1 111 ? -4.581 -12.477 6.949 1.00 86.94 111 ARG A O 1
ATOM 879 N N . TYR A 1 112 ? -5.357 -12.864 9.014 1.00 89.81 112 TYR A N 1
ATOM 880 C CA . TYR A 1 112 ? -6.758 -12.701 8.649 1.00 89.81 112 TYR A CA 1
ATOM 881 C C . TYR A 1 112 ? -7.048 -11.271 8.184 1.00 89.81 112 TYR A C 1
ATOM 883 O O . TYR A 1 112 ? -7.606 -11.081 7.109 1.00 89.81 112 TYR A O 1
ATOM 891 N N . LEU A 1 113 ? -6.595 -10.263 8.939 1.00 90.56 113 LEU A N 1
ATOM 892 C CA . LEU A 1 113 ? -6.787 -8.860 8.569 1.00 90.56 113 LEU A CA 1
ATOM 893 C C . LEU A 1 113 ? -6.033 -8.481 7.290 1.00 90.56 113 LEU A C 1
ATOM 895 O O . LEU A 1 113 ? -6.550 -7.673 6.525 1.00 90.56 113 LEU A O 1
ATOM 899 N N . THR A 1 114 ? -4.863 -9.067 7.013 1.00 88.25 114 THR A N 1
ATOM 900 C CA . THR A 1 114 ? -4.119 -8.793 5.769 1.00 88.25 114 THR A CA 1
ATOM 901 C C . THR A 1 114 ? -4.791 -9.327 4.506 1.00 88.25 114 THR A C 1
ATOM 903 O O . THR A 1 114 ? -4.436 -8.887 3.419 1.00 88.25 114 THR A O 1
ATOM 906 N N . ASN A 1 115 ? -5.786 -10.216 4.619 1.00 84.75 115 ASN A N 1
ATOM 907 C CA . ASN A 1 115 ? -6.590 -10.636 3.463 1.00 84.75 115 ASN A CA 1
ATOM 908 C C . ASN A 1 115 ? -7.517 -9.522 2.949 1.00 84.75 115 ASN A C 1
ATOM 910 O O . ASN A 1 115 ? -8.082 -9.648 1.867 1.00 84.75 115 ASN A O 1
ATOM 914 N N . SER A 1 116 ? -7.687 -8.442 3.715 1.00 84.94 116 SER A N 1
ATOM 915 C CA . SER A 1 116 ? -8.384 -7.236 3.284 1.00 84.94 116 SER A CA 1
ATOM 916 C C . SER A 1 116 ? -7.432 -6.051 3.309 1.00 84.94 116 SER A C 1
ATOM 918 O O . SER A 1 116 ? -6.758 -5.778 4.304 1.00 84.94 116 SER A O 1
ATOM 920 N N . HIS A 1 117 ? -7.448 -5.285 2.230 1.00 83.12 117 HIS A N 1
ATOM 921 C CA . HIS A 1 117 ? -6.694 -4.044 2.101 1.00 83.12 117 HIS A CA 1
ATOM 922 C C . HIS A 1 117 ? -7.061 -3.039 3.198 1.00 83.12 117 HIS A C 1
ATOM 924 O O . HIS A 1 117 ? -8.210 -2.951 3.638 1.00 83.12 117 HIS A O 1
ATOM 930 N N . SER A 1 118 ? -6.057 -2.272 3.629 1.00 88.62 118 SER A N 1
ATOM 931 C CA . SER A 1 118 ? -6.191 -1.178 4.602 1.00 88.62 118 SER A CA 1
ATOM 932 C C . SER A 1 118 ? -6.797 -1.571 5.957 1.00 88.62 118 SER A C 1
ATOM 934 O O . SER A 1 118 ? -7.216 -0.689 6.704 1.00 88.62 118 SER A O 1
ATOM 936 N N . SER A 1 119 ? -6.859 -2.863 6.292 1.00 95.12 119 SER A N 1
ATOM 937 C CA . SER A 1 119 ? -7.333 -3.325 7.599 1.00 95.12 119 SER A CA 1
ATOM 938 C C . SER A 1 119 ? -6.323 -3.004 8.695 1.00 95.12 119 SER A C 1
ATOM 940 O O . SER A 1 119 ? -5.110 -2.978 8.463 1.00 95.12 119 SER A O 1
ATOM 942 N N . PHE A 1 120 ? -6.807 -2.771 9.912 1.00 96.25 120 PHE A N 1
ATOM 943 C CA . PHE A 1 120 ? -5.945 -2.309 10.996 1.00 96.25 120 PHE A CA 1
ATOM 944 C C . PHE A 1 120 ? -6.431 -2.701 12.387 1.00 96.25 120 PHE A C 1
ATOM 946 O O . PHE A 1 120 ? -7.580 -3.080 12.616 1.00 96.25 120 PHE A O 1
ATOM 953 N N . PHE A 1 121 ? -5.519 -2.565 13.344 1.00 96.88 121 PHE A N 1
ATOM 954 C CA . PHE A 1 121 ? -5.803 -2.653 14.765 1.00 96.88 121 PHE A CA 1
ATOM 955 C C . PHE A 1 121 ? -6.004 -1.250 15.335 1.00 96.88 121 PHE A C 1
ATOM 957 O O . PHE A 1 121 ? -5.157 -0.375 15.132 1.00 96.88 121 PHE A O 1
ATOM 964 N N . ALA A 1 122 ? -7.073 -1.048 16.105 1.00 97.25 122 ALA A N 1
ATOM 965 C CA . ALA A 1 122 ? -7.273 0.172 16.879 1.00 97.25 122 ALA A CA 1
ATOM 966 C C . ALA A 1 122 ? -7.308 -0.148 18.375 1.00 97.25 122 ALA A C 1
ATOM 968 O O . ALA A 1 122 ? -8.106 -0.965 18.833 1.00 97.25 122 ALA A O 1
ATOM 969 N N . LEU A 1 123 ? -6.448 0.506 19.149 1.00 97.38 123 LEU A N 1
ATOM 970 C CA . LEU A 1 123 ? -6.354 0.342 20.593 1.00 97.38 123 LEU A CA 1
ATOM 971 C C . LEU A 1 123 ? -6.937 1.559 21.306 1.00 97.38 123 LEU A C 1
ATOM 973 O O . LEU A 1 123 ? -6.366 2.642 21.233 1.00 97.38 123 LEU A O 1
ATOM 977 N N . TYR A 1 124 ? -8.019 1.370 22.056 1.00 97.62 124 TYR A N 1
ATOM 978 C CA . TYR A 1 124 ? -8.522 2.376 22.985 1.00 97.62 124 TYR A CA 1
ATOM 979 C C . TYR A 1 124 ? -7.763 2.317 24.315 1.00 97.62 124 TYR A C 1
ATOM 981 O O . TYR A 1 124 ? -7.868 1.337 25.055 1.00 97.62 124 TYR A O 1
ATOM 989 N N . ALA A 1 125 ? -7.024 3.371 24.643 1.00 95.88 125 ALA A N 1
ATOM 990 C CA . ALA A 1 125 ? -6.388 3.535 25.943 1.00 95.88 125 ALA A CA 1
ATOM 991 C C . ALA A 1 125 ? -7.302 4.356 26.862 1.00 95.88 125 ALA A C 1
ATOM 993 O O . ALA A 1 125 ? -7.344 5.585 26.777 1.00 95.88 125 ALA A O 1
ATOM 994 N N . ALA A 1 126 ? -8.036 3.688 27.754 1.00 93.38 126 ALA A N 1
ATOM 995 C CA . ALA A 1 126 ? -9.025 4.335 28.617 1.00 93.38 126 ALA A CA 1
ATOM 996 C C . ALA A 1 126 ? -8.404 5.333 29.600 1.00 93.38 126 ALA A C 1
ATOM 998 O O . ALA A 1 126 ? -9.016 6.357 29.888 1.00 93.38 126 ALA A O 1
ATOM 999 N N . SER A 1 127 ? -7.178 5.069 30.061 1.00 90.44 127 SER A N 1
ATOM 1000 C CA . SER A 1 127 ? -6.417 5.966 30.937 1.00 90.44 127 SER A CA 1
ATOM 1001 C C . SER A 1 127 ? -6.111 7.320 30.281 1.00 90.44 127 SER A C 1
ATOM 1003 O O . SER A 1 127 ? -6.047 8.331 30.974 1.00 90.44 127 SER A O 1
ATOM 1005 N N . ALA A 1 128 ? -5.965 7.348 28.952 1.00 90.94 128 ALA A N 1
ATOM 1006 C CA . ALA A 1 128 ? -5.706 8.555 28.167 1.00 90.94 128 ALA A CA 1
ATOM 1007 C C . ALA A 1 128 ? -6.950 9.097 27.439 1.00 90.94 128 ALA A C 1
ATOM 1009 O O . ALA A 1 128 ? -6.922 10.221 26.943 1.00 90.94 128 ALA A O 1
ATOM 1010 N N . GLY A 1 129 ? -8.023 8.305 27.335 1.00 93.56 129 GLY A N 1
ATOM 1011 C CA . GLY A 1 129 ? -9.212 8.639 26.548 1.00 93.56 129 GLY A CA 1
ATOM 1012 C C . GLY A 1 129 ? -8.944 8.742 25.042 1.00 93.56 129 GLY A C 1
ATOM 1013 O O . GLY A 1 129 ? -9.626 9.498 24.354 1.00 93.56 129 GLY A O 1
ATOM 1014 N N . ARG A 1 130 ? -7.937 8.020 24.530 1.00 95.44 130 ARG A N 1
ATOM 1015 C CA . ARG A 1 130 ? -7.420 8.148 23.154 1.00 95.44 130 ARG A CA 1
ATOM 1016 C C . ARG A 1 130 ? -7.339 6.806 22.441 1.00 95.44 130 ARG A C 1
ATOM 1018 O O . ARG A 1 130 ? -7.270 5.755 23.082 1.00 95.44 130 ARG A O 1
ATOM 1025 N N . PHE A 1 131 ? -7.315 6.859 21.113 1.00 97.56 131 PHE A N 1
ATOM 1026 C CA . PHE A 1 131 ? -7.067 5.700 20.265 1.00 97.56 131 PHE A CA 1
ATOM 1027 C C . PHE A 1 131 ? -5.655 5.701 19.703 1.00 97.56 131 PHE A C 1
ATOM 1029 O O . PHE A 1 131 ? -5.118 6.749 19.367 1.00 97.56 131 PHE A O 1
ATOM 1036 N N . TYR A 1 132 ? -5.109 4.507 19.521 1.00 96.88 132 TYR A N 1
ATOM 1037 C CA . TYR A 1 132 ? -3.863 4.272 18.808 1.00 96.88 132 TYR A CA 1
ATOM 1038 C C . TYR A 1 132 ? -4.084 3.283 17.670 1.00 96.88 132 TYR A C 1
ATOM 1040 O O . TYR A 1 132 ? -4.970 2.433 17.753 1.00 96.88 132 TYR A O 1
ATOM 1048 N N . TYR A 1 133 ? -3.275 3.377 16.623 1.00 94.81 133 TYR A N 1
ATOM 1049 C CA . TYR A 1 133 ? -3.427 2.623 15.385 1.00 94.81 133 TYR A CA 1
ATOM 1050 C C . TYR A 1 133 ? -2.187 1.816 15.036 1.00 94.81 133 TYR A C 1
ATOM 1052 O O . TYR A 1 133 ? -1.055 2.227 15.300 1.00 94.81 133 TYR A O 1
ATOM 1060 N N . ARG A 1 134 ? -2.429 0.668 14.401 1.00 95.19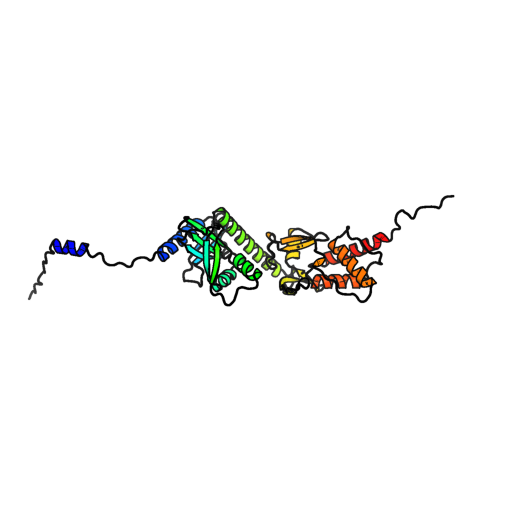 134 ARG A N 1
ATOM 1061 C CA . ARG A 1 134 ? -1.434 -0.086 13.643 1.00 95.19 134 ARG A CA 1
ATOM 1062 C C . ARG A 1 134 ? -2.064 -0.717 12.410 1.00 95.19 134 ARG A C 1
ATOM 1064 O O . ARG A 1 134 ? -2.995 -1.509 12.544 1.00 95.19 134 ARG A O 1
ATOM 1071 N N . SER A 1 135 ? -1.503 -0.415 11.244 1.00 93.88 135 SER A N 1
ATOM 1072 C CA . SER A 1 135 ? -1.791 -1.103 9.981 1.00 93.88 135 SER A CA 1
ATOM 1073 C C . SER A 1 135 ? -1.513 -2.601 10.123 1.00 93.88 135 SER A C 1
ATOM 1075 O O . SER A 1 135 ? -0.470 -2.988 10.656 1.00 93.88 135 SER A O 1
ATOM 1077 N N . ALA A 1 136 ? -2.437 -3.453 9.672 1.00 92.62 136 ALA A N 1
ATOM 1078 C CA . ALA A 1 136 ? -2.195 -4.894 9.655 1.00 92.62 136 ALA A CA 1
ATOM 1079 C C . ALA A 1 136 ? -1.105 -5.262 8.636 1.00 92.62 136 ALA A C 1
ATOM 1081 O O . ALA A 1 136 ? -0.313 -6.164 8.907 1.00 92.62 136 ALA A O 1
ATOM 1082 N N . LEU A 1 137 ? -1.043 -4.531 7.516 1.00 88.38 137 LEU A N 1
ATOM 1083 C CA . LEU A 1 137 ? -0.036 -4.715 6.475 1.00 88.38 137 LEU A CA 1
ATOM 1084 C C . LEU A 1 137 ? 1.364 -4.369 6.993 1.00 88.38 137 LEU A C 1
ATOM 1086 O O . LEU A 1 137 ? 2.228 -5.232 6.955 1.00 88.38 137 LEU A O 1
ATOM 1090 N N . ASP A 1 138 ? 1.558 -3.194 7.598 1.00 88.56 138 ASP A N 1
ATOM 1091 C CA . ASP A 1 138 ? 2.874 -2.777 8.114 1.00 88.56 138 ASP A CA 1
ATOM 1092 C C . ASP A 1 138 ? 3.377 -3.745 9.199 1.00 88.56 138 ASP A C 1
ATOM 1094 O O . ASP A 1 138 ? 4.568 -4.030 9.308 1.00 88.56 138 ASP A O 1
ATOM 1098 N N . VAL A 1 139 ? 2.463 -4.277 10.024 1.00 88.38 139 VAL A N 1
ATOM 1099 C CA . VAL A 1 139 ? 2.798 -5.313 11.013 1.00 88.38 139 VAL A CA 1
ATOM 1100 C C . VAL A 1 139 ? 3.246 -6.596 10.319 1.00 88.38 139 VAL A C 1
ATOM 1102 O O . VAL A 1 139 ? 4.194 -7.231 10.771 1.00 88.38 139 VAL A O 1
ATOM 1105 N N . PHE A 1 140 ? 2.559 -7.004 9.257 1.00 85.00 140 PHE A N 1
ATOM 1106 C CA . PHE A 1 140 ? 2.893 -8.208 8.509 1.00 85.00 140 PHE A CA 1
ATOM 1107 C C . PHE A 1 140 ? 4.219 -8.077 7.753 1.00 85.00 140 PHE A C 1
ATOM 1109 O O . PHE A 1 140 ? 5.033 -8.992 7.830 1.00 85.00 140 PHE A O 1
ATOM 1116 N N . GLU A 1 141 ? 4.464 -6.942 7.100 1.00 81.44 141 GLU A N 1
ATOM 1117 C CA . GLU A 1 141 ? 5.717 -6.621 6.404 1.00 81.44 141 GLU A CA 1
ATOM 1118 C C . GLU A 1 141 ? 6.896 -6.600 7.372 1.00 81.44 141 GLU A C 1
ATOM 1120 O O . GLU A 1 141 ? 7.854 -7.344 7.179 1.00 81.44 141 GLU A O 1
ATOM 1125 N N . ALA A 1 142 ? 6.769 -5.891 8.499 1.00 79.62 142 ALA A N 1
ATOM 1126 C CA . ALA A 1 142 ? 7.808 -5.892 9.524 1.00 79.62 142 ALA A CA 1
ATOM 1127 C C . ALA A 1 142 ? 8.139 -7.320 9.997 1.00 79.62 142 ALA A C 1
ATOM 1129 O O . ALA A 1 142 ? 9.295 -7.649 10.238 1.00 79.62 142 ALA A O 1
ATOM 1130 N N . LEU A 1 143 ? 7.143 -8.205 10.118 1.00 75.56 143 LEU A N 1
ATOM 1131 C CA . LEU A 1 143 ? 7.374 -9.604 10.493 1.00 75.56 143 LEU A CA 1
ATOM 1132 C C . LEU A 1 143 ? 8.039 -10.439 9.390 1.00 75.56 143 LEU A C 1
ATOM 1134 O O . LEU A 1 143 ? 8.686 -11.435 9.720 1.00 75.56 143 LEU A O 1
ATOM 1138 N N . GLN A 1 144 ? 7.863 -10.087 8.115 1.00 70.62 144 GLN A N 1
ATOM 1139 C CA . GLN A 1 144 ? 8.574 -10.737 7.014 1.00 70.62 144 GLN A CA 1
ATOM 1140 C C . GLN A 1 144 ? 10.052 -10.344 7.012 1.00 70.62 144 GLN A C 1
ATOM 1142 O O . GLN A 1 144 ? 10.897 -11.240 6.975 1.00 70.62 144 GLN A O 1
ATOM 1147 N N . ASP A 1 145 ? 10.352 -9.052 7.175 1.00 66.50 145 ASP A N 1
ATOM 1148 C CA . ASP A 1 145 ? 11.720 -8.515 7.196 1.00 66.50 145 ASP A CA 1
ATOM 1149 C C . ASP A 1 145 ? 12.580 -9.127 8.315 1.00 66.50 145 ASP A C 1
ATOM 1151 O O . ASP A 1 145 ? 13.781 -9.332 8.157 1.00 66.50 145 ASP A O 1
ATOM 1155 N N . TYR A 1 146 ? 11.963 -9.496 9.444 1.00 60.97 146 TYR A N 1
ATOM 1156 C CA . TYR A 1 146 ? 12.640 -10.179 10.555 1.00 60.97 146 TYR A CA 1
ATOM 1157 C C . TYR A 1 146 ? 12.880 -11.691 10.339 1.00 60.97 146 TYR A C 1
ATOM 1159 O O . TYR A 1 146 ? 13.292 -12.376 11.279 1.00 60.97 146 TYR A O 1
ATOM 1167 N N . GLY A 1 147 ? 12.668 -12.230 9.133 1.00 54.50 147 GLY A N 1
ATOM 1168 C CA . GLY A 1 147 ? 13.006 -13.621 8.800 1.00 54.50 147 GLY A CA 1
ATOM 1169 C C . GLY A 1 147 ? 11.884 -14.628 9.068 1.00 54.50 147 GLY A C 1
ATOM 1170 O O . GLY A 1 147 ? 12.137 -15.725 9.565 1.00 54.50 147 GLY A O 1
ATOM 1171 N N . ALA A 1 148 ? 10.661 -14.260 8.675 1.00 54.78 148 ALA A N 1
ATOM 1172 C CA . ALA A 1 148 ? 9.406 -15.008 8.785 1.00 54.78 148 ALA A CA 1
ATOM 1173 C C . ALA A 1 148 ? 8.661 -14.899 10.126 1.00 54.78 148 ALA A C 1
ATOM 1175 O O . ALA A 1 148 ? 9.206 -15.002 11.226 1.00 54.78 148 ALA A O 1
ATOM 1176 N N . MET A 1 149 ? 7.332 -14.792 10.009 1.00 57.06 149 MET A N 1
ATOM 1177 C CA . MET A 1 149 ? 6.400 -14.916 11.124 1.00 57.06 149 MET A CA 1
ATOM 1178 C C . MET A 1 149 ? 6.598 -16.290 11.785 1.00 57.06 149 MET A C 1
ATOM 1180 O O . MET A 1 149 ? 6.295 -17.305 11.148 1.00 57.06 149 MET A O 1
ATOM 1184 N N . PRO A 1 150 ? 7.067 -16.366 13.043 1.00 57.81 150 PRO A N 1
ATOM 1185 C CA . PRO A 1 150 ? 7.409 -17.647 13.634 1.00 57.81 150 PRO A CA 1
ATOM 1186 C C . PRO A 1 150 ? 6.153 -18.513 13.733 1.00 57.81 150 PRO A C 1
ATOM 1188 O O . PRO A 1 150 ? 5.239 -18.185 14.491 1.00 57.81 150 PRO A O 1
ATOM 1191 N N . SER A 1 151 ? 6.097 -19.616 12.982 1.00 59.12 151 SER A N 1
ATOM 1192 C CA . SER A 1 151 ? 4.931 -20.516 12.945 1.00 59.12 151 SER A CA 1
ATOM 1193 C C . SER A 1 151 ? 4.569 -21.069 14.329 1.00 59.12 151 SER A C 1
ATOM 1195 O O . SER A 1 151 ? 3.416 -21.408 14.583 1.00 59.12 151 SER A O 1
ATOM 1197 N N . TYR A 1 152 ? 5.539 -21.091 15.250 1.00 60.44 152 TYR A N 1
ATOM 1198 C CA . TYR A 1 152 ? 5.380 -21.533 16.632 1.00 60.44 152 TYR A CA 1
ATOM 1199 C C . TYR A 1 152 ? 4.821 -20.459 17.588 1.00 60.44 152 TYR A C 1
ATOM 1201 O O . TYR A 1 152 ? 4.331 -20.802 18.667 1.00 60.44 152 TYR A O 1
ATOM 1209 N N . LYS A 1 153 ? 4.869 -19.158 17.252 1.00 65.88 153 LYS A N 1
ATOM 1210 C CA . LYS A 1 153 ? 4.352 -18.103 18.142 1.00 65.88 153 LYS A CA 1
ATOM 1211 C C . LYS A 1 153 ? 2.863 -17.881 17.907 1.00 65.88 153 LYS A C 1
ATOM 1213 O O . LYS A 1 153 ? 2.447 -17.207 16.971 1.00 65.88 153 LYS A O 1
ATOM 1218 N N . LYS A 1 154 ? 2.047 -18.376 18.842 1.00 81.25 154 LYS A N 1
ATOM 1219 C CA . LYS A 1 154 ? 0.589 -18.162 18.844 1.00 81.25 154 LYS A CA 1
ATOM 1220 C C . LYS A 1 154 ? 0.201 -16.684 18.999 1.00 81.25 154 LYS A C 1
ATOM 1222 O O . LYS A 1 154 ? -0.826 -16.268 18.462 1.00 81.25 154 LYS A O 1
ATOM 1227 N N . TYR A 1 155 ? 1.016 -15.902 19.711 1.00 86.88 155 TYR A N 1
ATOM 1228 C CA . TYR A 1 155 ? 0.786 -14.482 19.978 1.00 86.88 155 TYR A CA 1
ATOM 1229 C C . TYR A 1 155 ? 2.025 -13.637 19.677 1.00 86.88 155 TYR A C 1
ATOM 1231 O O . TYR A 1 155 ? 3.153 -14.064 19.926 1.00 86.88 155 TYR A O 1
ATOM 1239 N N . LEU A 1 156 ? 1.792 -12.420 19.193 1.00 88.19 156 LEU A N 1
ATOM 1240 C CA . LEU A 1 156 ? 2.801 -11.403 18.921 1.00 88.19 156 LEU A CA 1
ATOM 1241 C C . LEU A 1 156 ? 2.462 -10.131 19.697 1.00 88.19 156 LEU A C 1
ATOM 1243 O O . LEU A 1 156 ? 1.298 -9.739 19.771 1.00 88.19 156 LEU A O 1
ATOM 1247 N N . SER A 1 157 ? 3.476 -9.502 20.288 1.00 90.12 157 SER A N 1
ATOM 1248 C CA . SER A 1 157 ? 3.312 -8.251 21.028 1.00 90.12 157 SER A CA 1
ATOM 1249 C C . SER A 1 157 ? 3.437 -7.076 20.068 1.00 90.12 157 SER A C 1
ATOM 1251 O O . SER A 1 157 ? 4.519 -6.820 19.543 1.00 90.12 157 SER A O 1
ATOM 1253 N N . LEU A 1 158 ? 2.333 -6.376 19.817 1.00 91.31 158 LEU A N 1
ATOM 1254 C CA . LEU A 1 158 ? 2.318 -5.191 18.966 1.00 91.31 158 LEU A CA 1
ATOM 1255 C C . LEU A 1 158 ? 2.504 -3.936 19.809 1.00 91.31 158 LEU A C 1
ATOM 1257 O O . LEU A 1 158 ? 1.806 -3.744 20.804 1.00 91.31 158 LEU A O 1
ATOM 1261 N N . SER A 1 159 ? 3.423 -3.072 19.379 1.00 92.50 159 SER A N 1
ATOM 1262 C CA . SER A 1 159 ? 3.587 -1.726 19.931 1.00 92.50 159 SER A CA 1
ATOM 1263 C C . SER A 1 159 ? 2.631 -0.763 19.233 1.00 92.50 159 SER A C 1
ATOM 1265 O O . SER A 1 159 ? 2.617 -0.731 18.010 1.00 92.50 159 SER A O 1
ATOM 1267 N N . PHE A 1 160 ? 1.872 0.025 19.983 1.00 95.25 160 PHE A N 1
ATOM 1268 C CA . PHE A 1 160 ? 0.940 1.049 19.518 1.00 95.25 160 PHE A CA 1
ATOM 1269 C C . PHE A 1 160 ? 1.464 2.418 19.948 1.00 95.25 160 PHE A C 1
ATOM 1271 O O . PHE A 1 160 ? 1.349 2.789 21.116 1.00 95.25 160 PHE A O 1
ATOM 1278 N N . VAL A 1 161 ? 2.067 3.143 19.008 1.00 93.50 161 VAL A N 1
ATOM 1279 C CA . VAL A 1 161 ? 2.687 4.462 19.245 1.00 93.50 161 VAL A CA 1
ATOM 1280 C C . VAL A 1 161 ? 2.003 5.582 18.468 1.00 93.50 161 VAL A C 1
ATOM 1282 O O . VAL A 1 161 ? 2.081 6.736 18.868 1.00 93.50 161 VAL A O 1
ATOM 1285 N N . GLU A 1 162 ? 1.316 5.241 17.381 1.00 94.50 162 GLU A N 1
ATOM 1286 C CA . GLU A 1 162 ? 0.644 6.204 16.519 1.00 94.50 162 GLU A CA 1
ATOM 1287 C C . GLU A 1 162 ? -0.774 6.464 17.028 1.00 94.50 162 GLU A C 1
ATOM 1289 O O . GLU A 1 162 ? -1.557 5.526 17.167 1.00 94.50 162 GLU A O 1
ATOM 1294 N N . GLU A 1 163 ? -1.100 7.720 17.330 1.00 95.50 163 GLU A N 1
ATOM 1295 C CA . GLU A 1 163 ? -2.430 8.127 17.790 1.00 95.50 163 GLU A CA 1
ATOM 1296 C C . GLU A 1 163 ? -3.407 8.256 16.605 1.00 95.50 163 GLU A C 1
ATOM 1298 O O . GLU A 1 163 ? -3.067 8.795 15.552 1.00 95.50 163 GLU A O 1
ATOM 1303 N N . LEU A 1 164 ? -4.648 7.796 16.779 1.00 96.00 164 LEU A N 1
ATOM 1304 C CA . LEU A 1 164 ? -5.740 8.036 15.833 1.00 96.00 164 LEU A CA 1
ATOM 1305 C C . LEU A 1 164 ? -6.373 9.400 16.100 1.00 96.00 164 LEU A C 1
ATOM 1307 O O . LEU A 1 164 ? -7.374 9.510 16.810 1.00 96.00 164 LEU A O 1
ATOM 1311 N N . THR A 1 165 ? -5.788 10.440 15.517 1.00 95.56 165 THR A N 1
ATOM 1312 C CA . THR A 1 165 ? -6.380 11.782 15.484 1.00 95.56 165 THR A CA 1
ATOM 1313 C C . THR A 1 165 ? -7.360 11.926 14.315 1.00 95.56 165 THR A C 1
ATOM 1315 O O . THR A 1 165 ? -7.447 11.054 13.447 1.00 95.56 165 THR A O 1
ATOM 1318 N N . LYS A 1 166 ? -8.091 13.045 14.245 1.00 94.69 166 LYS A N 1
ATOM 1319 C CA . LYS A 1 166 ? -8.980 13.337 13.104 1.00 94.69 166 LYS A CA 1
ATOM 1320 C C . LYS A 1 166 ? -8.205 13.435 11.789 1.00 94.69 166 LYS A C 1
ATOM 1322 O O . LYS A 1 166 ? -8.673 12.962 10.757 1.00 94.69 166 LYS A O 1
ATOM 1327 N N . GLU A 1 167 ? -7.005 14.002 11.837 1.00 94.69 167 GLU A N 1
ATOM 1328 C CA . GLU A 1 167 ? -6.098 14.110 10.697 1.00 94.69 167 GLU A CA 1
ATOM 1329 C C . GLU A 1 167 ? -5.681 12.716 10.224 1.00 94.69 167 GLU A C 1
ATOM 1331 O O . GLU A 1 167 ? -5.712 12.433 9.027 1.00 94.69 167 GLU A O 1
ATOM 1336 N N . ARG A 1 168 ? -5.372 11.805 11.158 1.00 94.62 168 ARG A N 1
ATOM 1337 C CA . ARG A 1 168 ? -5.039 10.421 10.812 1.00 94.62 168 ARG A CA 1
ATOM 1338 C C . ARG A 1 168 ? -6.231 9.670 10.216 1.00 94.62 168 ARG A C 1
ATOM 1340 O O . ARG A 1 168 ? -6.057 8.944 9.244 1.00 94.62 168 ARG A O 1
ATOM 1347 N N . VAL A 1 169 ? -7.443 9.882 10.730 1.00 96.19 169 VAL A N 1
ATOM 1348 C CA . VAL A 1 169 ? -8.680 9.334 10.139 1.00 96.19 169 VAL A CA 1
ATOM 1349 C C . VAL A 1 169 ? -8.860 9.819 8.692 1.00 96.19 169 VAL A C 1
ATOM 1351 O O . VAL A 1 169 ? -9.153 9.013 7.810 1.00 96.19 169 VAL A O 1
ATOM 1354 N N . ALA A 1 170 ? -8.613 11.103 8.413 1.00 94.81 170 ALA A N 1
ATOM 1355 C CA . ALA A 1 170 ? -8.654 11.650 7.053 1.00 94.81 170 ALA A CA 1
ATOM 1356 C C . ALA A 1 170 ? -7.576 11.053 6.126 1.00 94.81 170 ALA A C 1
ATOM 1358 O O . ALA A 1 170 ? -7.835 10.797 4.946 1.00 94.81 170 ALA A O 1
ATOM 1359 N N . GLN A 1 171 ? -6.381 10.771 6.652 1.00 93.06 171 GLN A N 1
ATOM 1360 C CA . GLN A 1 171 ? -5.334 10.070 5.904 1.00 93.06 171 GLN A CA 1
ATOM 1361 C C . GLN A 1 171 ? -5.741 8.633 5.564 1.00 93.06 171 GLN A C 1
ATOM 1363 O O . GLN A 1 171 ? -5.597 8.234 4.410 1.00 93.06 171 GLN A O 1
ATOM 1368 N N . ILE A 1 172 ? -6.292 7.882 6.526 1.00 93.94 172 ILE A N 1
ATOM 1369 C CA . ILE A 1 172 ? -6.796 6.517 6.296 1.00 93.94 172 ILE A CA 1
ATOM 1370 C C . ILE A 1 172 ? -7.859 6.532 5.192 1.00 93.94 172 ILE A C 1
ATOM 1372 O O . ILE A 1 172 ? -7.795 5.727 4.265 1.00 93.94 172 ILE A O 1
ATOM 1376 N N . HIS A 1 173 ? -8.791 7.490 5.236 1.00 95.44 173 HIS A N 1
ATOM 1377 C CA . HIS A 1 173 ? -9.810 7.664 4.195 1.00 95.44 173 HIS A CA 1
ATOM 1378 C C . HIS A 1 173 ? -9.190 7.867 2.813 1.00 95.44 173 HIS A C 1
ATOM 1380 O O . HIS A 1 173 ? -9.491 7.129 1.874 1.00 95.44 173 HIS A O 1
ATOM 1386 N N . THR A 1 174 ? -8.259 8.816 2.714 1.00 92.06 174 THR A N 1
ATOM 1387 C CA . THR A 1 174 ? -7.565 9.131 1.460 1.00 92.06 174 THR A CA 1
ATOM 1388 C C . THR A 1 174 ? -6.834 7.90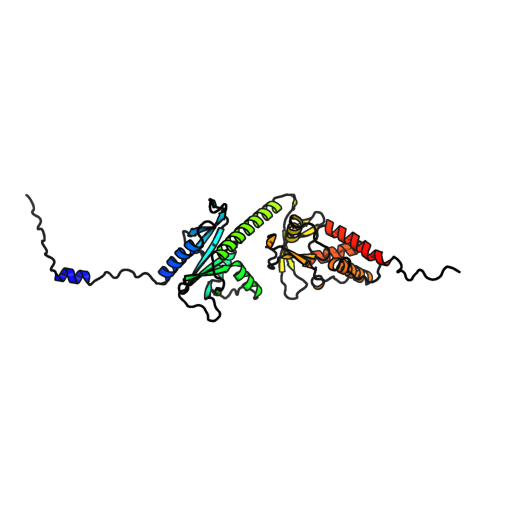6 0.910 1.00 92.06 174 THR A C 1
ATOM 1390 O O . THR A 1 174 ? -6.928 7.607 -0.281 1.00 92.06 174 THR A O 1
ATOM 1393 N N . GLN A 1 175 ? -6.146 7.160 1.777 1.00 88.06 175 GLN A N 1
ATOM 1394 C CA . GLN A 1 175 ? -5.411 5.950 1.411 1.00 88.06 175 GLN A CA 1
ATOM 1395 C C . GLN A 1 175 ? -6.334 4.836 0.909 1.00 88.06 175 GLN A C 1
ATOM 1397 O O . GLN A 1 175 ? -6.020 4.213 -0.106 1.00 88.06 175 GLN A O 1
ATOM 1402 N N . MET A 1 176 ? -7.476 4.613 1.568 1.00 91.69 176 MET A N 1
ATOM 1403 C CA . MET A 1 176 ? -8.470 3.621 1.144 1.00 91.69 176 MET A CA 1
ATOM 1404 C C . MET A 1 176 ? -9.042 3.948 -0.239 1.00 91.69 176 MET A C 1
ATOM 1406 O O . MET A 1 176 ? -9.086 3.080 -1.112 1.00 91.69 176 MET A O 1
ATOM 1410 N N . ILE A 1 177 ? -9.435 5.206 -0.471 1.00 91.06 177 ILE A N 1
ATOM 1411 C CA . ILE A 1 177 ? -9.959 5.647 -1.771 1.00 91.06 177 ILE A CA 1
ATOM 1412 C C . ILE A 1 177 ? -8.890 5.528 -2.863 1.00 91.06 177 ILE A C 1
ATOM 1414 O O . ILE A 1 177 ? -9.177 5.027 -3.951 1.00 91.06 177 ILE A O 1
ATOM 1418 N N . ALA A 1 178 ? -7.659 5.968 -2.590 1.00 83.00 178 ALA A N 1
ATOM 1419 C CA . ALA A 1 178 ? -6.558 5.900 -3.550 1.00 83.00 178 ALA A CA 1
ATOM 1420 C C . ALA A 1 178 ? -6.212 4.453 -3.928 1.00 83.00 178 ALA A C 1
ATOM 1422 O O . ALA A 1 178 ? -6.018 4.154 -5.108 1.00 83.00 178 ALA A O 1
ATOM 1423 N N . PHE A 1 179 ? -6.189 3.548 -2.946 1.00 82.31 179 PHE A N 1
ATOM 1424 C CA . PHE A 1 179 ? -5.974 2.125 -3.186 1.00 82.31 179 PHE A CA 1
ATOM 1425 C C . PHE A 1 179 ? -7.067 1.541 -4.084 1.00 82.31 179 PHE A C 1
ATOM 1427 O O . PHE A 1 179 ? -6.759 0.992 -5.137 1.00 82.31 179 PHE A O 1
ATOM 1434 N N . ALA A 1 180 ? -8.340 1.737 -3.735 1.00 84.88 180 ALA A N 1
ATOM 1435 C CA . ALA A 1 180 ? -9.450 1.191 -4.514 1.00 84.88 180 ALA A CA 1
ATOM 1436 C C . ALA A 1 180 ? -9.503 1.736 -5.950 1.00 84.88 180 ALA A C 1
ATOM 1438 O O . ALA A 1 180 ? -9.808 0.992 -6.880 1.00 84.88 180 ALA A O 1
ATOM 1439 N N . LYS A 1 181 ? -9.186 3.022 -6.153 1.00 81.25 181 LYS A N 1
ATOM 1440 C CA . LYS A 1 181 ? -9.057 3.602 -7.499 1.00 81.25 181 LYS A CA 1
ATOM 1441 C C . LYS A 1 181 ? -7.943 2.936 -8.298 1.00 81.25 181 LYS A C 1
ATOM 1443 O O . LYS A 1 181 ? -8.140 2.659 -9.472 1.00 81.25 181 LYS A O 1
ATOM 1448 N N . SER A 1 182 ? -6.809 2.661 -7.660 1.00 73.38 182 SER A N 1
ATOM 1449 C CA . SER A 1 182 ? -5.666 2.033 -8.327 1.00 73.38 182 SER A CA 1
ATOM 1450 C C . SER A 1 182 ? -5.943 0.575 -8.683 1.00 73.38 182 SER A C 1
ATOM 1452 O O . SER A 1 182 ? -5.562 0.148 -9.762 1.00 73.38 182 SER A O 1
ATOM 1454 N N . VAL A 1 183 ? -6.662 -0.167 -7.831 1.00 77.31 183 VAL A N 1
ATOM 1455 C CA . VAL A 1 183 ? -7.121 -1.528 -8.158 1.00 77.31 183 VAL A CA 1
ATOM 1456 C C . VAL A 1 183 ? -8.074 -1.505 -9.349 1.00 77.31 183 VAL A C 1
ATOM 1458 O O . VAL A 1 183 ? -7.851 -2.239 -10.300 1.00 77.31 183 VAL A O 1
ATOM 1461 N N . LYS A 1 184 ? -9.081 -0.622 -9.350 1.00 77.94 184 LYS A N 1
ATOM 1462 C CA . LYS A 1 184 ? -10.014 -0.497 -10.483 1.00 77.94 184 LYS A CA 1
ATOM 1463 C C . LYS A 1 184 ? -9.322 -0.088 -11.776 1.00 77.94 184 LYS A C 1
ATOM 1465 O O . LYS A 1 184 ? -9.701 -0.560 -12.841 1.00 77.94 184 LYS A O 1
ATOM 1470 N N . GLU A 1 185 ? -8.343 0.810 -11.694 1.00 74.00 185 GLU A N 1
ATOM 1471 C CA . GLU A 1 185 ? -7.572 1.203 -12.868 1.00 74.00 185 GLU A CA 1
ATOM 1472 C C . GLU A 1 185 ? -6.712 0.043 -13.361 1.00 74.00 185 GLU A C 1
ATOM 1474 O O . GLU A 1 185 ? -6.749 -0.253 -14.545 1.00 74.00 185 GLU A O 1
ATOM 1479 N N . ALA A 1 186 ? -6.033 -0.681 -12.467 1.00 67.50 186 ALA A N 1
ATOM 1480 C CA . ALA A 1 186 ? -5.299 -1.887 -12.833 1.00 67.50 186 ALA A CA 1
ATOM 1481 C C . ALA A 1 186 ? -6.224 -2.926 -13.489 1.00 67.50 186 ALA A C 1
ATOM 1483 O O . ALA A 1 186 ? -5.922 -3.398 -14.575 1.00 67.50 186 ALA A O 1
ATOM 1484 N N . GLU A 1 187 ? -7.393 -3.212 -12.907 1.00 71.81 187 GLU A N 1
ATOM 1485 C CA . GLU A 1 187 ? -8.411 -4.094 -13.497 1.00 71.81 187 GLU A CA 1
ATOM 1486 C C . GLU A 1 187 ? -8.868 -3.615 -14.881 1.00 71.81 187 GLU A C 1
ATOM 1488 O O . GLU A 1 187 ? -9.026 -4.428 -15.789 1.00 71.81 187 GLU A O 1
ATOM 1493 N N . ARG A 1 188 ? -9.065 -2.303 -15.068 1.00 72.31 188 ARG A N 1
ATOM 1494 C CA . ARG A 1 188 ? -9.439 -1.712 -16.360 1.00 72.31 188 ARG A CA 1
ATOM 1495 C C . ARG A 1 188 ? -8.333 -1.876 -17.397 1.00 72.31 188 ARG A C 1
ATOM 1497 O O . ARG A 1 188 ? -8.642 -2.220 -18.534 1.00 72.31 188 ARG A O 1
ATOM 1504 N N . LEU A 1 189 ? -7.083 -1.636 -17.005 1.00 65.19 189 LEU A N 1
ATOM 1505 C CA . LEU A 1 189 ? -5.909 -1.834 -17.854 1.00 65.19 189 LEU A CA 1
ATOM 1506 C C . LEU A 1 189 ? -5.773 -3.316 -18.225 1.00 65.19 189 LEU A C 1
ATOM 1508 O O . LEU A 1 189 ? -5.625 -3.632 -19.395 1.00 65.19 189 LEU A O 1
ATOM 1512 N N . PHE A 1 190 ? -5.949 -4.234 -17.270 1.00 64.31 190 PHE A N 1
ATOM 1513 C CA . PHE A 1 190 ? -5.925 -5.679 -17.527 1.00 64.31 190 PHE A CA 1
ATOM 1514 C C . PHE A 1 190 ? -7.087 -6.166 -18.399 1.00 64.31 190 PHE A C 1
ATOM 1516 O O . PHE A 1 190 ? -6.953 -7.154 -19.116 1.00 64.31 190 PHE A O 1
ATOM 1523 N N . ALA A 1 191 ? -8.244 -5.507 -18.333 1.00 68.56 191 ALA A N 1
ATOM 1524 C CA . ALA A 1 191 ? -9.400 -5.847 -19.154 1.00 68.56 191 ALA A CA 1
ATOM 1525 C C . ALA A 1 191 ? -9.323 -5.258 -20.572 1.00 68.56 191 ALA A C 1
ATOM 1527 O O . ALA A 1 191 ? -10.005 -5.754 -21.476 1.00 68.56 191 ALA A O 1
ATOM 1528 N N . SER A 1 192 ? -8.539 -4.197 -20.790 1.00 63.12 192 SER A N 1
ATOM 1529 C CA . SER A 1 192 ? -8.344 -3.660 -22.131 1.00 63.12 192 SER A CA 1
ATOM 1530 C C . SER A 1 192 ? -7.393 -4.575 -22.906 1.00 63.12 192 SER A C 1
ATOM 1532 O O . SER A 1 192 ? -6.354 -5.010 -22.418 1.00 63.12 192 SER A O 1
ATOM 1534 N N . LYS A 1 193 ? -7.733 -4.879 -24.164 1.00 56.72 193 LYS A N 1
ATOM 1535 C CA . LYS A 1 193 ? -6.867 -5.675 -25.055 1.00 56.72 193 LYS A CA 1
ATOM 1536 C C . LYS A 1 193 ? -5.521 -4.997 -25.361 1.00 56.72 193 LYS A C 1
ATOM 1538 O O . LYS A 1 193 ? -4.708 -5.588 -26.061 1.00 56.72 193 LYS A O 1
ATOM 1543 N N . GLU A 1 194 ? -5.305 -3.775 -24.876 1.00 59.28 194 GLU A N 1
ATOM 1544 C CA . GLU A 1 194 ? -4.075 -3.008 -25.075 1.00 59.28 194 GLU A CA 1
ATOM 1545 C C . GLU A 1 194 ? -2.905 -3.559 -24.247 1.00 59.28 194 GLU A C 1
ATOM 1547 O O . GLU A 1 194 ? -1.764 -3.417 -24.671 1.00 59.28 194 GLU A O 1
ATOM 1552 N N . PHE A 1 195 ? -3.166 -4.240 -23.122 1.00 51.53 195 PHE A N 1
ATOM 1553 C CA . PHE A 1 195 ? -2.117 -4.689 -22.193 1.00 51.53 195 PHE A CA 1
ATOM 1554 C C . PHE A 1 195 ? -1.765 -6.183 -22.271 1.00 51.53 195 PHE A C 1
ATOM 1556 O O . PHE A 1 195 ? -0.925 -6.655 -21.509 1.00 51.53 195 PHE A O 1
ATOM 1563 N N . GLY A 1 196 ? -2.332 -6.939 -23.215 1.00 61.75 196 GLY A N 1
ATOM 1564 C CA . GLY A 1 196 ? -2.041 -8.373 -23.342 1.00 61.75 196 GLY A CA 1
ATOM 1565 C C . GLY A 1 196 ? -2.332 -9.171 -22.059 1.00 61.75 196 GLY A C 1
ATOM 1566 O O . GLY A 1 196 ? -3.093 -8.743 -21.194 1.00 61.75 196 GLY A O 1
ATOM 1567 N N . GLU A 1 197 ? -1.758 -10.369 -21.943 1.00 68.62 197 GLU A N 1
ATOM 1568 C CA . GLU A 1 197 ? -1.864 -11.185 -20.728 1.00 68.62 197 GLU A CA 1
ATOM 1569 C C . GLU A 1 197 ? -0.860 -10.696 -19.675 1.00 68.62 197 GLU A C 1
ATOM 1571 O O . GLU A 1 197 ? 0.345 -10.636 -19.933 1.00 68.62 197 GLU A O 1
ATOM 1576 N N . VAL A 1 198 ? -1.353 -10.360 -18.479 1.00 67.00 198 VAL A N 1
ATOM 1577 C CA . VAL A 1 198 ? -0.499 -9.984 -17.347 1.00 67.00 198 VAL A CA 1
ATOM 1578 C C . VAL A 1 198 ? -0.174 -11.203 -16.507 1.00 67.00 198 VAL A C 1
ATOM 1580 O O . VAL A 1 198 ? -1.050 -11.904 -16.002 1.00 67.00 198 VAL A O 1
ATOM 1583 N N . ILE A 1 199 ? 1.122 -11.423 -16.341 1.00 70.94 199 ILE A N 1
ATOM 1584 C CA . ILE A 1 199 ? 1.719 -12.551 -15.653 1.00 70.94 199 ILE A CA 1
ATOM 1585 C C . ILE A 1 199 ? 2.251 -12.059 -14.309 1.00 70.94 199 ILE A C 1
ATOM 1587 O O . ILE A 1 199 ? 2.977 -11.067 -14.215 1.00 70.94 199 ILE A O 1
ATOM 1591 N N . ILE A 1 200 ? 1.905 -12.780 -13.244 1.00 72.19 200 ILE A N 1
ATOM 1592 C CA . ILE A 1 200 ? 2.561 -12.626 -11.947 1.00 72.19 200 ILE A CA 1
ATOM 1593 C C . ILE A 1 200 ? 3.714 -13.621 -11.916 1.00 72.19 200 ILE A C 1
ATOM 1595 O O . ILE A 1 200 ? 3.491 -14.828 -11.822 1.00 72.19 200 ILE A O 1
ATOM 1599 N N . GLY A 1 201 ? 4.944 -13.123 -12.002 1.00 65.00 201 GLY A N 1
ATOM 1600 C CA . GLY A 1 201 ? 6.134 -13.962 -11.900 1.00 65.00 201 GLY A CA 1
ATOM 1601 C C . GLY A 1 201 ? 6.960 -13.661 -10.662 1.00 65.00 201 GLY A C 1
ATOM 1602 O O . GLY A 1 201 ? 6.924 -12.567 -10.097 1.00 65.00 201 GLY A O 1
ATOM 1603 N N . GLN A 1 202 ? 7.720 -14.671 -10.253 1.00 65.56 202 GLN A N 1
ATOM 1604 C CA . GLN A 1 202 ? 8.786 -14.536 -9.272 1.00 65.56 202 GLN A CA 1
ATOM 1605 C C . GLN A 1 202 ? 10.112 -14.366 -10.006 1.00 65.56 202 GLN A C 1
ATOM 1607 O O . GLN A 1 202 ? 10.366 -15.071 -10.982 1.00 65.56 202 GLN A O 1
ATOM 1612 N N . TYR A 1 203 ? 10.960 -13.468 -9.518 1.00 61.88 203 TYR A N 1
ATOM 1613 C CA . TYR A 1 203 ? 12.350 -13.378 -9.955 1.00 61.88 203 TYR A CA 1
ATOM 1614 C C . TYR A 1 203 ? 13.287 -13.645 -8.776 1.00 61.88 203 TYR A C 1
ATOM 1616 O O . TYR A 1 203 ? 13.010 -13.218 -7.656 1.00 61.88 203 TYR A O 1
ATOM 1624 N N . GLU A 1 204 ? 14.387 -14.355 -9.023 1.00 56.53 204 GLU A N 1
ATOM 1625 C CA . GLU A 1 204 ? 15.450 -14.569 -8.041 1.00 56.53 204 GLU A CA 1
ATOM 1626 C C . GLU A 1 204 ? 16.480 -13.449 -8.147 1.00 56.53 204 GLU A C 1
ATOM 1628 O O . GLU A 1 204 ? 17.254 -13.430 -9.099 1.00 56.53 204 GLU A O 1
ATOM 1633 N N . ASP A 1 205 ? 16.549 -12.551 -7.162 1.00 53.97 205 ASP A N 1
ATOM 1634 C CA . ASP A 1 205 ? 17.616 -11.555 -7.140 1.00 53.97 205 ASP A CA 1
ATOM 1635 C C . ASP A 1 205 ? 18.989 -12.235 -6.988 1.00 53.97 205 ASP A C 1
ATOM 1637 O O . ASP A 1 205 ? 19.376 -12.690 -5.913 1.00 53.97 205 ASP A O 1
ATOM 1641 N N . ARG A 1 206 ? 19.732 -12.331 -8.098 1.00 54.66 206 ARG A N 1
ATOM 1642 C CA . ARG A 1 206 ? 21.087 -12.903 -8.142 1.00 54.66 206 ARG A CA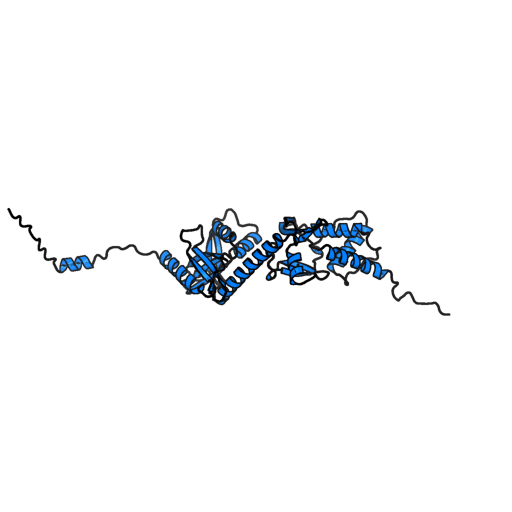 1
ATOM 1643 C C . ARG A 1 206 ? 22.153 -11.975 -7.555 1.00 54.66 206 ARG A C 1
ATOM 1645 O O . ARG A 1 206 ? 23.322 -12.370 -7.470 1.00 54.66 206 ARG A O 1
ATOM 1652 N N . SER A 1 207 ? 21.791 -10.742 -7.194 1.00 51.94 207 SER A N 1
ATOM 1653 C CA . SER A 1 207 ? 22.731 -9.751 -6.675 1.00 51.94 207 SER A CA 1
ATOM 1654 C C . SER A 1 207 ? 23.041 -9.937 -5.186 1.00 51.94 207 SER A C 1
ATOM 1656 O O . SER A 1 207 ? 24.125 -9.524 -4.763 1.00 51.94 207 SER A O 1
ATOM 1658 N N . ASP A 1 208 ? 22.193 -10.652 -4.433 1.00 45.47 208 ASP A N 1
ATOM 1659 C CA . ASP A 1 208 ? 22.397 -10.924 -3.009 1.00 45.47 208 ASP A CA 1
ATOM 1660 C C . ASP A 1 208 ? 22.329 -12.425 -2.671 1.00 45.47 208 ASP A C 1
ATOM 1662 O O . ASP A 1 208 ? 21.493 -13.183 -3.157 1.00 45.47 208 ASP A O 1
ATOM 1666 N N . SER A 1 209 ? 23.253 -12.878 -1.824 1.00 44.22 209 SER A N 1
ATOM 1667 C CA . SER A 1 209 ? 23.347 -14.284 -1.395 1.00 44.22 209 SER A CA 1
ATOM 1668 C C . SER A 1 209 ? 22.194 -14.712 -0.476 1.00 44.22 209 SER A C 1
ATOM 1670 O O . SER A 1 209 ? 21.954 -15.908 -0.288 1.00 44.22 209 SER A O 1
ATOM 1672 N N . SER A 1 210 ? 21.443 -13.748 0.060 1.00 44.75 210 SER A N 1
ATOM 1673 C CA . SER A 1 210 ? 20.127 -13.970 0.647 1.00 44.75 210 SER A CA 1
ATOM 1674 C C . SER A 1 210 ? 19.075 -13.924 -0.457 1.00 44.75 210 SER A C 1
ATOM 1676 O O . SER A 1 210 ? 18.730 -12.851 -0.938 1.00 44.75 210 SER A O 1
ATOM 1678 N N . LYS A 1 211 ? 18.566 -15.094 -0.856 1.00 43.84 211 LYS A N 1
ATOM 1679 C CA . LYS A 1 211 ? 17.491 -15.260 -1.846 1.00 43.84 211 LYS A CA 1
ATOM 1680 C C . LYS A 1 211 ? 16.239 -14.456 -1.466 1.00 43.84 211 LYS A C 1
ATOM 1682 O O . LYS A 1 211 ? 15.343 -14.989 -0.814 1.00 43.84 211 LYS A O 1
ATOM 1687 N N . ILE A 1 212 ? 16.153 -13.197 -1.875 1.00 44.91 212 ILE A N 1
ATOM 1688 C CA . ILE A 1 212 ? 14.904 -12.442 -1.833 1.00 44.91 212 ILE A CA 1
ATOM 1689 C C . ILE A 1 212 ? 14.282 -12.595 -3.216 1.00 44.91 212 ILE A C 1
ATOM 1691 O O . ILE A 1 212 ? 14.679 -11.949 -4.183 1.00 44.91 212 ILE A O 1
ATOM 1695 N N . SER A 1 213 ? 13.341 -13.531 -3.324 1.00 54.91 213 SER A N 1
ATOM 1696 C CA . SER A 1 213 ? 12.507 -13.663 -4.512 1.00 54.91 213 SER A CA 1
ATOM 1697 C C . SER A 1 213 ? 11.437 -12.571 -4.485 1.00 54.91 213 SER A C 1
ATOM 1699 O O . SER A 1 213 ? 10.553 -12.607 -3.626 1.00 54.91 213 SER A O 1
ATOM 1701 N N . GLY A 1 214 ? 11.516 -11.598 -5.391 1.00 62.22 214 GLY A N 1
ATOM 1702 C CA . GLY A 1 214 ? 10.484 -10.571 -5.559 1.00 62.22 214 GLY A CA 1
ATOM 1703 C C . GLY A 1 214 ? 9.343 -11.075 -6.445 1.00 62.22 214 GLY A C 1
ATOM 1704 O O . GLY A 1 214 ? 9.585 -11.832 -7.387 1.00 62.22 214 GLY A O 1
ATOM 1705 N N . VAL A 1 215 ? 8.103 -10.663 -6.164 1.00 67.94 215 VAL A N 1
ATOM 1706 C CA . VAL A 1 215 ? 6.936 -10.942 -7.022 1.00 67.94 215 VAL A CA 1
ATOM 1707 C C . VAL A 1 215 ? 6.603 -9.681 -7.807 1.00 67.94 215 VAL A C 1
ATOM 1709 O O . VAL A 1 215 ? 6.309 -8.655 -7.200 1.00 67.94 215 VAL A O 1
ATOM 1712 N N . HIS A 1 216 ? 6.613 -9.744 -9.133 1.00 73.56 216 HIS A N 1
ATOM 1713 C CA . HIS A 1 216 ? 6.222 -8.619 -9.983 1.00 73.56 216 HIS A CA 1
ATOM 1714 C C . HIS A 1 216 ? 5.051 -9.017 -10.874 1.00 73.56 216 HIS A C 1
ATOM 1716 O O . HIS A 1 216 ? 4.942 -10.168 -11.302 1.00 73.56 216 HIS A O 1
ATOM 1722 N N . ALA A 1 217 ? 4.196 -8.044 -11.169 1.00 79.44 217 ALA A N 1
ATOM 1723 C CA . ALA A 1 217 ? 3.266 -8.140 -12.281 1.00 79.44 217 ALA A CA 1
ATOM 1724 C C . ALA A 1 217 ? 3.961 -7.569 -13.522 1.00 79.44 217 ALA A C 1
ATOM 1726 O O . ALA A 1 217 ? 4.510 -6.467 -13.467 1.00 79.44 217 ALA A O 1
ATOM 1727 N N . TYR A 1 218 ? 3.957 -8.311 -14.622 1.00 81.94 218 TYR A N 1
ATOM 1728 C CA . TYR A 1 218 ? 4.487 -7.863 -15.907 1.00 81.94 218 TYR A CA 1
ATOM 1729 C C . TYR A 1 218 ? 3.628 -8.402 -17.045 1.00 81.94 218 TYR A C 1
ATOM 1731 O O . TYR A 1 218 ? 2.930 -9.399 -16.880 1.00 81.94 218 TYR A O 1
ATOM 1739 N N . ARG A 1 219 ? 3.708 -7.778 -18.215 1.00 83.06 219 ARG A N 1
ATOM 1740 C CA . ARG A 1 219 ? 3.237 -8.375 -19.468 1.00 83.06 219 ARG A CA 1
ATOM 1741 C C . ARG A 1 219 ? 4.415 -8.718 -20.360 1.00 83.06 219 ARG A C 1
ATOM 1743 O O . ARG A 1 219 ? 5.507 -8.176 -20.196 1.00 83.06 219 ARG A O 1
ATOM 1750 N N . VAL A 1 220 ? 4.175 -9.600 -21.315 1.00 79.19 220 VAL A N 1
ATOM 1751 C CA . VAL A 1 220 ? 5.121 -9.885 -22.392 1.00 79.19 220 VAL A CA 1
ATOM 1752 C C . VAL A 1 220 ? 4.617 -9.171 -23.642 1.00 79.19 220 VAL A C 1
ATOM 1754 O O . VAL A 1 220 ? 3.459 -9.349 -24.019 1.00 79.19 220 VAL A O 1
ATOM 1757 N N . ASP A 1 221 ? 5.437 -8.309 -24.242 1.00 78.69 221 ASP A N 1
ATOM 1758 C CA . ASP A 1 221 ? 5.080 -7.675 -25.517 1.00 78.69 221 ASP A CA 1
ATOM 1759 C C . ASP A 1 221 ? 5.209 -8.643 -26.706 1.00 78.69 221 ASP A C 1
ATOM 1761 O O . ASP A 1 221 ? 5.613 -9.798 -26.567 1.00 78.69 221 ASP A O 1
ATOM 1765 N N . GLU A 1 222 ? 4.862 -8.172 -27.904 1.00 76.88 222 GLU A N 1
ATOM 1766 C CA . GLU A 1 222 ? 4.941 -8.968 -29.135 1.00 76.88 222 GLU A CA 1
ATOM 1767 C C . GLU A 1 222 ? 6.370 -9.418 -29.503 1.00 76.88 222 GLU A C 1
ATOM 1769 O O . GLU A 1 222 ? 6.538 -10.344 -30.298 1.00 76.88 222 GLU A O 1
ATOM 1774 N N . PHE A 1 223 ? 7.397 -8.812 -28.896 1.00 75.56 223 PHE A N 1
ATOM 1775 C CA . PHE A 1 223 ? 8.811 -9.137 -29.093 1.00 75.56 223 PHE A CA 1
ATOM 1776 C C . PHE A 1 223 ? 9.368 -10.070 -28.009 1.00 75.56 223 PHE A C 1
ATOM 1778 O O . PHE A 1 223 ? 10.523 -10.496 -28.095 1.00 75.56 223 PHE A O 1
ATOM 1785 N N . GLY A 1 224 ? 8.559 -10.427 -27.007 1.00 75.19 224 GLY A N 1
ATOM 1786 C CA . GLY A 1 224 ? 8.979 -11.265 -25.890 1.00 75.19 224 GLY A CA 1
ATOM 1787 C C . GLY A 1 224 ? 9.614 -10.494 -24.729 1.00 75.19 224 GLY A C 1
ATOM 1788 O O . GLY A 1 224 ? 10.132 -11.130 -23.810 1.00 75.19 224 GLY A O 1
ATOM 1789 N N . ASN A 1 225 ? 9.592 -9.156 -24.740 1.00 77.81 225 ASN A N 1
ATOM 1790 C CA . ASN A 1 225 ? 10.130 -8.358 -23.641 1.00 77.81 225 ASN A CA 1
ATOM 1791 C C . ASN A 1 225 ? 9.181 -8.392 -22.445 1.00 77.81 225 ASN A C 1
ATOM 1793 O O . ASN A 1 225 ? 7.975 -8.187 -22.589 1.00 77.81 225 ASN A O 1
ATOM 1797 N N . GLN A 1 226 ? 9.738 -8.580 -21.249 1.00 81.19 226 GLN A N 1
ATOM 1798 C CA . GLN A 1 226 ? 8.985 -8.426 -20.008 1.00 81.19 226 GLN A CA 1
ATOM 1799 C C . GLN A 1 226 ? 8.896 -6.947 -19.637 1.00 81.19 226 GLN A C 1
ATOM 1801 O O . GLN A 1 226 ? 9.897 -6.310 -19.301 1.00 81.19 226 GLN A O 1
ATOM 1806 N N . ILE A 1 227 ? 7.680 -6.414 -19.663 1.00 83.44 227 ILE A N 1
ATOM 1807 C CA . ILE A 1 227 ? 7.384 -5.040 -19.276 1.00 83.44 227 ILE A CA 1
ATOM 1808 C C . ILE A 1 227 ? 6.661 -5.090 -17.938 1.00 83.44 227 ILE A C 1
ATOM 1810 O O . ILE A 1 227 ? 5.535 -5.580 -17.835 1.00 83.44 227 ILE A O 1
ATOM 1814 N N . ARG A 1 228 ? 7.328 -4.612 -16.891 1.00 87.44 228 ARG A N 1
ATOM 1815 C CA . ARG A 1 228 ? 6.774 -4.591 -15.539 1.00 87.44 228 ARG A CA 1
ATOM 1816 C C . ARG A 1 228 ? 5.685 -3.535 -15.410 1.00 87.44 228 ARG A C 1
ATOM 1818 O O . ARG A 1 228 ? 5.799 -2.441 -15.958 1.00 87.44 228 ARG A O 1
ATOM 1825 N N . MET A 1 229 ? 4.665 -3.835 -14.614 1.00 85.69 229 MET A N 1
ATOM 1826 C CA . MET A 1 229 ? 3.513 -2.952 -14.432 1.00 85.69 229 MET A CA 1
ATOM 1827 C C . MET A 1 229 ? 3.896 -1.576 -13.890 1.00 85.69 229 MET A C 1
ATOM 1829 O O . MET A 1 229 ? 3.333 -0.573 -14.322 1.00 85.69 229 MET A O 1
ATOM 1833 N N . GLU A 1 230 ? 4.871 -1.495 -12.980 1.00 87.19 230 GLU A N 1
ATOM 1834 C CA . GLU A 1 230 ? 5.337 -0.206 -12.470 1.00 87.19 230 GLU A CA 1
ATOM 1835 C C . GLU A 1 230 ? 5.895 0.695 -13.580 1.00 87.19 230 GLU A C 1
ATOM 1837 O O . GLU A 1 230 ? 5.670 1.906 -13.557 1.00 87.19 230 GLU A O 1
ATOM 1842 N N . HIS A 1 231 ? 6.563 0.104 -14.577 1.00 89.88 231 HIS A N 1
ATOM 1843 C CA . HIS A 1 231 ? 7.099 0.821 -15.727 1.00 89.88 231 HIS A CA 1
ATOM 1844 C C . HIS A 1 231 ? 5.955 1.418 -16.550 1.00 89.88 231 HIS A C 1
ATOM 1846 O O . HIS A 1 231 ? 5.968 2.611 -16.847 1.00 89.88 231 HIS A O 1
ATOM 1852 N N . GLU A 1 232 ? 4.938 0.624 -16.882 1.00 86.50 232 GLU A N 1
ATOM 1853 C CA . GLU A 1 232 ? 3.822 1.099 -17.707 1.00 86.50 232 GLU A CA 1
ATOM 1854 C C . GLU A 1 232 ? 3.021 2.196 -17.025 1.00 86.50 232 GLU A C 1
ATOM 1856 O O . GLU A 1 232 ? 2.683 3.206 -17.640 1.00 86.50 232 GLU A O 1
ATOM 1861 N N . ILE A 1 233 ? 2.764 2.032 -15.730 1.00 85.31 233 ILE A N 1
ATOM 1862 C CA . ILE A 1 233 ? 2.036 3.026 -14.944 1.00 85.31 233 ILE A CA 1
ATOM 1863 C C . ILE A 1 233 ? 2.841 4.321 -14.861 1.00 85.31 233 ILE A C 1
ATOM 1865 O O . ILE A 1 233 ? 2.262 5.406 -14.955 1.00 85.31 233 ILE A O 1
ATOM 1869 N N . TRP A 1 234 ? 4.171 4.235 -14.739 1.00 91.25 234 TRP A N 1
ATOM 1870 C CA . TRP A 1 234 ? 5.018 5.418 -14.822 1.00 91.25 234 TRP A CA 1
ATOM 1871 C C . TRP A 1 234 ? 4.860 6.118 -16.170 1.00 91.25 234 TRP A C 1
ATOM 1873 O O . TRP A 1 234 ? 4.542 7.309 -16.183 1.00 91.25 234 TRP A O 1
ATOM 1883 N N . VAL A 1 235 ? 5.044 5.391 -17.278 1.00 86.88 235 VAL A N 1
ATOM 1884 C CA . VAL A 1 235 ? 5.002 5.954 -18.635 1.00 86.88 235 VAL A CA 1
ATOM 1885 C C . VAL A 1 235 ? 3.646 6.582 -18.940 1.00 86.88 235 VAL A C 1
ATOM 1887 O O . VAL A 1 235 ? 3.588 7.708 -19.433 1.00 86.88 235 VAL A O 1
ATOM 1890 N N . LEU A 1 236 ? 2.557 5.916 -18.553 1.00 84.62 236 LEU A N 1
ATOM 1891 C CA . LEU A 1 236 ? 1.191 6.403 -18.734 1.00 84.62 236 LEU A CA 1
ATOM 1892 C C . LEU A 1 236 ? 0.940 7.751 -18.039 1.00 84.62 236 LEU A C 1
ATOM 1894 O O . LEU A 1 236 ? 0.222 8.597 -18.570 1.00 84.62 236 LEU A O 1
ATOM 1898 N N . HIS A 1 237 ? 1.506 7.959 -16.846 1.00 85.06 237 HIS A N 1
ATOM 1899 C CA . HIS A 1 237 ? 1.231 9.149 -16.034 1.00 85.06 237 HIS A CA 1
ATOM 1900 C C . HIS A 1 237 ? 2.288 10.252 -16.132 1.00 85.06 237 HIS A C 1
ATOM 1902 O O . HIS A 1 237 ? 1.962 11.415 -15.893 1.00 85.06 237 HIS A O 1
ATOM 1908 N N . ASN A 1 238 ? 3.538 9.905 -16.435 1.00 89.44 238 ASN A N 1
ATOM 1909 C CA . ASN A 1 238 ? 4.687 10.808 -16.338 1.00 89.44 238 ASN A CA 1
ATOM 1910 C C . ASN A 1 238 ? 5.472 10.924 -17.655 1.00 89.44 238 ASN A C 1
ATOM 1912 O O . ASN A 1 238 ? 6.357 11.773 -17.752 1.00 89.44 238 ASN A O 1
ATOM 1916 N N . GLY A 1 239 ? 5.149 10.110 -18.666 1.00 89.25 239 GLY A N 1
ATOM 1917 C CA . GLY A 1 239 ? 5.887 10.047 -19.924 1.00 89.25 239 GLY A CA 1
ATOM 1918 C C . GLY A 1 239 ? 7.140 9.158 -19.854 1.00 89.25 239 GLY A C 1
ATOM 1919 O O . GLY A 1 239 ? 7.303 8.381 -18.911 1.00 89.25 239 GLY A O 1
ATOM 1920 N N . PRO A 1 240 ? 8.027 9.239 -20.862 1.00 89.12 240 PRO A N 1
ATOM 1921 C CA . PRO A 1 240 ? 9.144 8.309 -21.019 1.00 89.12 240 PRO A CA 1
ATOM 1922 C C . PRO A 1 240 ? 10.133 8.370 -19.847 1.00 89.12 240 PRO A C 1
ATOM 1924 O O . PRO A 1 240 ? 10.346 9.421 -19.236 1.00 89.12 240 PRO A O 1
ATOM 1927 N N . ILE A 1 241 ? 10.769 7.235 -19.549 1.00 87.94 241 ILE A N 1
ATOM 1928 C CA . ILE A 1 241 ? 11.766 7.137 -18.479 1.00 87.94 241 ILE A CA 1
ATOM 1929 C C . ILE A 1 241 ? 13.100 7.727 -18.970 1.00 87.94 241 ILE A C 1
ATOM 1931 O O . ILE A 1 241 ? 13.605 7.315 -20.017 1.00 87.94 241 ILE A O 1
ATOM 1935 N N . PRO A 1 242 ? 13.711 8.675 -18.235 1.00 86.56 242 PRO A N 1
ATOM 1936 C CA . PRO A 1 242 ? 15.015 9.220 -18.593 1.00 86.56 242 PRO A CA 1
ATOM 1937 C C . PRO A 1 242 ? 16.120 8.159 -18.613 1.00 86.56 242 PRO A C 1
ATOM 1939 O O . PRO A 1 242 ? 16.120 7.210 -17.828 1.00 86.56 242 PRO A O 1
ATOM 1942 N N . VAL A 1 243 ? 17.122 8.371 -19.466 1.00 80.75 243 VAL A N 1
ATOM 1943 C CA . VAL A 1 243 ? 18.292 7.491 -19.553 1.00 80.75 243 VAL A CA 1
ATOM 1944 C C . VAL A 1 243 ? 19.027 7.408 -18.215 1.00 80.75 243 VAL A C 1
ATOM 1946 O O . VAL A 1 243 ? 19.250 8.430 -17.565 1.00 80.75 243 VAL A O 1
ATOM 1949 N N . GLY A 1 244 ? 19.423 6.198 -17.814 1.00 82.88 244 GLY A N 1
ATOM 1950 C CA . GLY A 1 244 ? 20.109 5.961 -16.541 1.00 82.88 244 GLY A CA 1
ATOM 1951 C C . GLY A 1 244 ? 19.184 5.893 -15.326 1.00 82.88 244 GLY A C 1
ATOM 1952 O O . GLY A 1 244 ? 19.684 5.827 -14.204 1.00 82.88 244 GLY A O 1
ATOM 1953 N N . PHE A 1 245 ? 17.861 5.884 -15.520 1.00 88.25 245 PHE A N 1
ATOM 1954 C CA . PHE A 1 245 ? 16.878 5.718 -14.450 1.00 88.25 245 PHE A CA 1
ATOM 1955 C C . PHE A 1 245 ? 16.048 4.445 -14.626 1.00 88.25 245 PHE A C 1
ATOM 1957 O O . PHE A 1 245 ? 15.778 4.000 -15.737 1.00 88.25 245 PHE A O 1
ATOM 1964 N N . GLU A 1 246 ? 15.623 3.877 -13.502 1.00 89.12 246 GLU A N 1
ATOM 1965 C CA . GLU A 1 246 ? 14.611 2.830 -13.433 1.00 89.12 246 GLU A CA 1
ATOM 1966 C C . GLU A 1 246 ? 13.439 3.275 -12.562 1.00 89.12 246 GLU A C 1
ATOM 1968 O O . GLU A 1 246 ? 13.564 4.137 -11.682 1.00 89.12 246 GLU A O 1
ATOM 1973 N N . VAL A 1 247 ? 12.296 2.643 -12.799 1.00 91.06 247 VAL A N 1
ATOM 1974 C CA . VAL A 1 247 ? 11.110 2.807 -11.971 1.00 91.06 247 VAL A CA 1
ATOM 1975 C C . VAL A 1 247 ? 11.210 1.901 -10.744 1.00 91.06 247 VAL A C 1
ATOM 1977 O O . VAL A 1 247 ? 11.644 0.756 -10.844 1.00 91.06 247 VAL A O 1
ATOM 1980 N N . PHE A 1 248 ? 10.813 2.408 -9.577 1.00 88.38 248 PHE A N 1
ATOM 1981 C CA . PHE A 1 248 ? 10.827 1.655 -8.324 1.00 88.38 248 PHE A CA 1
ATOM 1982 C C . PHE A 1 248 ? 9.609 1.957 -7.444 1.00 88.38 248 PHE A C 1
ATOM 1984 O O . PHE A 1 248 ? 8.991 3.022 -7.544 1.00 88.38 248 PHE A O 1
ATOM 1991 N N . HIS A 1 249 ? 9.303 1.031 -6.532 1.00 85.38 249 HIS A N 1
ATOM 1992 C CA . HIS A 1 249 ? 8.290 1.195 -5.488 1.00 85.38 249 HIS A CA 1
ATOM 1993 C C . HIS A 1 249 ? 8.896 1.861 -4.249 1.00 85.38 249 HIS A C 1
ATOM 1995 O O . HIS A 1 249 ? 9.815 1.325 -3.629 1.00 85.38 249 HIS A O 1
ATOM 2001 N N . LYS A 1 250 ? 8.365 3.020 -3.850 1.00 83.31 250 LYS A N 1
ATOM 2002 C CA . LYS A 1 250 ? 8.859 3.825 -2.716 1.00 83.31 250 LYS A CA 1
ATOM 2003 C C . LYS A 1 250 ? 8.798 3.079 -1.386 1.00 83.31 250 LYS A C 1
ATOM 2005 O O . LYS A 1 250 ? 9.654 3.297 -0.536 1.00 83.31 250 LYS A O 1
ATOM 2010 N N . ASN A 1 251 ? 7.796 2.224 -1.204 1.00 73.56 251 ASN A N 1
ATOM 2011 C CA . ASN A 1 251 ? 7.636 1.393 -0.010 1.00 73.56 251 ASN A CA 1
ATOM 2012 C C . ASN A 1 251 ? 8.311 0.013 -0.107 1.00 73.56 251 ASN A C 1
ATOM 2014 O O . ASN A 1 251 ? 8.183 -0.769 0.825 1.00 73.56 251 ASN A O 1
ATOM 2018 N N . GLY A 1 252 ? 8.981 -0.311 -1.218 1.00 77.19 252 GLY A N 1
ATOM 2019 C CA . GLY A 1 252 ? 9.587 -1.629 -1.442 1.00 77.19 252 GLY A CA 1
ATOM 2020 C C . GLY A 1 252 ? 8.597 -2.760 -1.757 1.00 77.19 252 GLY A C 1
ATOM 2021 O O . GLY A 1 252 ? 9.025 -3.883 -2.010 1.00 77.19 252 GLY A O 1
ATOM 2022 N N . VAL A 1 253 ? 7.288 -2.487 -1.791 1.00 72.69 253 VAL A N 1
ATOM 2023 C CA . VAL A 1 253 ? 6.250 -3.486 -2.074 1.00 72.69 253 VAL A CA 1
ATOM 2024 C C . VAL A 1 253 ? 6.022 -3.562 -3.581 1.00 72.69 253 VAL A C 1
ATOM 2026 O O . VAL A 1 253 ? 5.329 -2.731 -4.163 1.00 72.69 253 VAL A O 1
ATOM 2029 N N . THR A 1 254 ? 6.579 -4.591 -4.217 1.00 76.50 254 THR A N 1
ATOM 2030 C CA . THR A 1 254 ? 6.636 -4.743 -5.684 1.00 76.50 254 THR A CA 1
ATOM 2031 C C . THR A 1 254 ? 5.283 -4.938 -6.376 1.00 76.50 254 THR A C 1
ATOM 2033 O O . THR A 1 254 ? 5.169 -4.755 -7.585 1.00 76.50 254 THR A O 1
ATOM 2036 N N . LEU A 1 255 ? 4.241 -5.294 -5.621 1.00 76.06 255 LEU A N 1
ATOM 2037 C CA . LEU A 1 255 ? 2.864 -5.400 -6.117 1.00 76.06 255 LEU A CA 1
ATOM 2038 C C . LEU A 1 255 ? 2.033 -4.129 -5.875 1.00 76.06 255 LEU A C 1
ATOM 2040 O O . LEU A 1 255 ? 0.905 -4.029 -6.358 1.00 76.06 255 LEU A O 1
ATOM 2044 N N . ASP A 1 256 ? 2.564 -3.146 -5.144 1.00 74.50 256 ASP A N 1
ATOM 2045 C CA . ASP A 1 256 ? 1.874 -1.889 -4.862 1.00 74.50 256 ASP A CA 1
ATOM 2046 C C . ASP A 1 256 ? 2.072 -0.876 -5.995 1.00 74.50 256 ASP A C 1
ATOM 2048 O O . ASP A 1 256 ? 2.790 0.119 -5.886 1.00 74.50 256 ASP A O 1
ATOM 2052 N N . ASN A 1 257 ? 1.375 -1.130 -7.094 1.00 81.50 257 ASN A N 1
ATOM 2053 C CA . ASN A 1 257 ? 1.448 -0.364 -8.333 1.00 81.50 257 ASN A CA 1
ATOM 2054 C C . ASN A 1 257 ? 0.641 0.951 -8.319 1.00 81.50 257 ASN A C 1
ATOM 2056 O O . ASN A 1 257 ? 0.295 1.501 -9.362 1.00 81.50 257 ASN A O 1
ATOM 2060 N N . ARG A 1 258 ? 0.319 1.500 -7.140 1.00 79.50 258 ARG A N 1
ATOM 2061 C CA . ARG A 1 258 ? -0.309 2.828 -7.041 1.00 79.50 258 ARG A CA 1
ATOM 2062 C C . ARG A 1 258 ? 0.653 3.881 -7.595 1.00 79.50 258 ARG A C 1
ATOM 2064 O O . ARG A 1 258 ? 1.771 3.975 -7.104 1.00 79.50 258 ARG A O 1
ATOM 2071 N N . ASN A 1 259 ? 0.212 4.758 -8.503 1.00 78.38 259 ASN A N 1
ATOM 2072 C CA . ASN A 1 259 ? 1.059 5.833 -9.059 1.00 78.38 259 ASN A CA 1
ATOM 2073 C C . ASN A 1 259 ? 1.755 6.678 -7.963 1.00 78.38 259 ASN A C 1
ATOM 2075 O O . ASN A 1 259 ? 2.919 7.046 -8.080 1.00 78.38 259 ASN A O 1
ATOM 2079 N N . SER A 1 260 ? 1.090 6.912 -6.822 1.00 78.44 260 SER A N 1
ATOM 2080 C CA . SER A 1 260 ? 1.689 7.611 -5.672 1.00 78.44 260 SER A CA 1
ATOM 2081 C C . SER A 1 260 ? 2.900 6.890 -5.061 1.00 78.44 260 SER A C 1
ATOM 2083 O O . SER A 1 260 ? 3.781 7.538 -4.491 1.00 78.44 260 SER A O 1
ATOM 2085 N N . ASN A 1 261 ? 2.940 5.562 -5.163 1.00 83.31 261 ASN A N 1
ATOM 2086 C CA . ASN A 1 261 ? 4.003 4.701 -4.658 1.00 83.31 261 ASN A CA 1
ATOM 2087 C C . ASN A 1 261 ? 5.128 4.472 -5.680 1.00 83.31 261 ASN A C 1
ATOM 2089 O O . ASN A 1 261 ? 6.184 3.970 -5.317 1.00 83.31 261 ASN A O 1
ATOM 2093 N N . ILE A 1 262 ? 4.946 4.876 -6.933 1.00 90.62 262 ILE A N 1
ATOM 2094 C CA . ILE A 1 262 ? 5.942 4.692 -7.986 1.00 90.62 262 ILE A CA 1
ATOM 2095 C C . ILE A 1 262 ? 6.850 5.934 -8.058 1.00 90.62 262 ILE A C 1
ATOM 2097 O O . ILE A 1 262 ? 6.415 7.072 -7.836 1.00 90.62 262 ILE A O 1
ATOM 2101 N N . GLY A 1 263 ? 8.145 5.720 -8.281 1.00 91.38 263 GLY A N 1
ATOM 2102 C CA . GLY A 1 263 ? 9.162 6.762 -8.430 1.00 91.38 263 GLY A CA 1
ATOM 2103 C C . GLY A 1 263 ? 10.242 6.376 -9.438 1.00 91.38 263 GLY A C 1
ATOM 2104 O O . GLY A 1 263 ? 10.299 5.230 -9.869 1.00 91.38 263 GLY A O 1
ATOM 2105 N N . LEU A 1 264 ? 11.128 7.322 -9.763 1.00 93.81 264 LEU A N 1
ATOM 2106 C CA . LEU A 1 264 ? 12.364 7.061 -10.505 1.00 93.81 264 LEU A CA 1
ATOM 2107 C C . LEU A 1 264 ? 13.573 7.097 -9.582 1.00 93.81 264 LEU A C 1
ATOM 2109 O O . LEU A 1 264 ? 13.680 7.977 -8.724 1.00 93.81 264 LEU A O 1
ATOM 2113 N N . ARG A 1 265 ? 14.515 6.190 -9.813 1.00 89.00 265 ARG A N 1
ATOM 2114 C CA . ARG A 1 265 ? 15.843 6.225 -9.199 1.00 89.00 265 ARG A CA 1
ATOM 2115 C C . ARG A 1 265 ? 16.920 5.928 -10.239 1.00 89.00 265 ARG A C 1
ATOM 2117 O O . ARG A 1 265 ? 16.611 5.273 -11.233 1.00 89.00 265 ARG A O 1
ATOM 2124 N N . PRO A 1 266 ? 18.164 6.389 -10.038 1.00 88.31 266 PRO A N 1
ATOM 2125 C CA . PRO A 1 266 ? 19.269 5.998 -10.901 1.00 88.31 266 PRO A CA 1
ATOM 2126 C C . PRO A 1 266 ? 19.436 4.475 -10.927 1.00 88.31 266 PRO A C 1
ATOM 2128 O O . PRO A 1 266 ? 19.302 3.822 -9.891 1.00 88.31 266 PRO A O 1
ATOM 2131 N N . ILE A 1 267 ? 19.752 3.919 -12.095 1.00 85.44 267 ILE A N 1
ATOM 2132 C CA . ILE A 1 267 ? 20.082 2.501 -12.245 1.00 85.44 267 ILE A CA 1
ATOM 2133 C C . ILE A 1 267 ? 21.365 2.232 -11.456 1.00 85.44 267 ILE A C 1
ATOM 2135 O O . ILE A 1 267 ? 22.401 2.850 -11.702 1.00 85.44 267 ILE A O 1
ATOM 2139 N N . GLU A 1 268 ? 21.315 1.298 -10.510 1.00 82.56 268 GLU A N 1
ATOM 2140 C CA . GLU A 1 268 ? 22.493 0.898 -9.748 1.00 82.56 268 GLU A CA 1
ATOM 2141 C C . GLU A 1 268 ? 23.279 -0.176 -10.520 1.00 82.56 268 GLU A C 1
ATOM 2143 O O . GLU A 1 268 ? 22.832 -1.322 -10.591 1.00 82.56 268 GLU A O 1
ATOM 2148 N N . PRO A 1 269 ? 24.477 0.124 -11.065 1.00 75.56 269 PRO A N 1
ATOM 2149 C CA . PRO A 1 269 ? 25.206 -0.831 -11.904 1.00 75.56 269 PRO A CA 1
ATOM 2150 C C . PRO A 1 269 ? 25.571 -2.121 -11.164 1.00 75.56 269 PRO A C 1
ATOM 2152 O O . PRO A 1 269 ? 25.702 -3.169 -11.779 1.00 75.56 269 PRO A O 1
ATOM 2155 N N . ARG A 1 270 ? 25.707 -2.070 -9.833 1.00 78.00 270 ARG A N 1
ATOM 2156 C CA . ARG A 1 270 ? 26.046 -3.238 -9.005 1.00 78.00 270 ARG A CA 1
ATOM 2157 C C . ARG A 1 270 ? 24.919 -4.268 -8.904 1.00 78.00 270 ARG A C 1
ATOM 2159 O O . ARG A 1 270 ? 25.196 -5.409 -8.542 1.00 78.00 270 ARG A O 1
ATOM 2166 N N . ARG A 1 271 ? 23.680 -3.873 -9.214 1.00 77.75 271 ARG A N 1
ATOM 2167 C CA . ARG A 1 271 ? 22.516 -4.765 -9.223 1.00 77.75 271 ARG A CA 1
ATOM 2168 C C . ARG A 1 271 ? 22.537 -5.718 -10.418 1.00 77.75 271 ARG A C 1
ATOM 2170 O O . ARG A 1 271 ? 22.001 -6.815 -10.325 1.00 77.75 271 ARG A O 1
ATOM 2177 N N . PHE A 1 272 ? 23.200 -5.323 -11.504 1.00 81.88 272 PHE A N 1
ATOM 2178 C CA . PHE A 1 272 ? 23.271 -6.093 -12.737 1.00 81.88 272 PHE A CA 1
ATOM 2179 C C . PHE A 1 272 ? 24.640 -6.754 -12.877 1.00 81.88 272 PHE A C 1
ATOM 2181 O O . PHE A 1 272 ? 25.677 -6.094 -12.935 1.00 81.88 272 PHE A O 1
ATOM 2188 N N . ARG A 1 273 ? 24.649 -8.083 -12.931 1.00 82.56 273 ARG A N 1
ATOM 2189 C CA . ARG A 1 273 ? 25.841 -8.898 -13.150 1.00 82.56 273 ARG A CA 1
ATOM 2190 C C . ARG A 1 273 ? 25.787 -9.456 -14.559 1.00 82.56 273 ARG A C 1
ATOM 2192 O O . ARG A 1 273 ? 24.979 -10.332 -14.844 1.00 82.56 273 ARG A O 1
ATOM 2199 N N . LEU A 1 274 ? 26.646 -8.944 -15.429 1.00 84.81 274 LEU A N 1
ATOM 2200 C CA . LEU A 1 274 ? 26.855 -9.547 -16.738 1.00 84.81 274 LEU A CA 1
ATOM 2201 C C . LEU A 1 274 ? 27.650 -10.844 -16.582 1.00 84.81 274 LEU A C 1
ATOM 2203 O O . LEU A 1 274 ? 28.625 -10.900 -15.826 1.00 84.81 274 LEU A O 1
ATOM 2207 N N . GLY A 1 275 ? 27.227 -11.881 -17.291 1.00 83.31 275 GLY A N 1
ATOM 2208 C CA . GLY A 1 275 ? 27.959 -13.122 -17.433 1.00 83.31 275 GLY A CA 1
ATOM 2209 C C . GLY A 1 275 ? 29.268 -12.923 -18.192 1.00 83.31 275 GLY A C 1
ATOM 2210 O O . GLY A 1 275 ? 29.558 -11.864 -18.746 1.00 83.31 275 GLY A O 1
ATOM 2211 N N . ILE A 1 276 ? 30.078 -13.980 -18.220 1.00 85.38 276 ILE A N 1
ATOM 2212 C CA . ILE A 1 276 ? 31.314 -13.990 -19.002 1.00 85.38 276 ILE A CA 1
ATOM 2213 C C . ILE A 1 276 ? 30.954 -14.280 -20.460 1.00 85.38 276 ILE A C 1
ATOM 2215 O O . ILE A 1 276 ? 30.353 -15.313 -20.771 1.00 85.38 276 ILE A O 1
ATOM 2219 N N . PHE A 1 277 ? 31.343 -13.375 -21.354 1.00 87.75 277 PHE A N 1
ATOM 2220 C CA . PHE A 1 277 ? 31.174 -13.549 -22.792 1.00 87.75 277 PHE A CA 1
ATOM 2221 C C . PHE A 1 277 ? 32.346 -14.346 -23.400 1.00 87.75 277 PHE A C 1
ATOM 2223 O O . PHE A 1 277 ? 33.451 -14.311 -22.848 1.00 87.75 277 PHE A O 1
ATOM 2230 N N . PRO A 1 278 ? 32.120 -15.086 -24.505 1.00 89.31 278 PRO A N 1
ATOM 2231 C CA . PRO A 1 278 ? 33.130 -15.920 -25.164 1.00 89.31 278 PRO A CA 1
ATOM 2232 C C . PRO A 1 278 ? 34.475 -15.248 -25.467 1.00 89.31 278 PRO A C 1
ATOM 2234 O O . PRO A 1 278 ? 35.509 -15.903 -25.326 1.00 89.31 278 PRO A O 1
ATOM 2237 N N . SER A 1 279 ? 34.487 -13.976 -25.880 1.00 89.81 279 SER A N 1
ATOM 2238 C CA . SER A 1 279 ? 35.723 -13.253 -26.216 1.00 89.81 279 SER A CA 1
ATOM 2239 C C . SER A 1 279 ? 35.979 -12.042 -25.320 1.00 89.81 279 SER A C 1
ATOM 2241 O O . SER A 1 279 ? 35.079 -11.501 -24.672 1.00 89.81 279 SER A O 1
ATOM 2243 N N . ARG A 1 280 ? 37.235 -11.582 -25.278 1.00 87.00 280 ARG A N 1
ATOM 2244 C CA . ARG A 1 280 ? 37.612 -10.366 -24.542 1.00 87.00 280 ARG A CA 1
ATOM 2245 C C . ARG A 1 280 ? 36.883 -9.146 -25.104 1.00 87.00 280 ARG A C 1
ATOM 2247 O O . ARG A 1 280 ? 36.416 -8.312 -24.335 1.00 87.00 280 ARG A O 1
ATOM 2254 N N . GLU A 1 281 ? 36.767 -9.072 -26.422 1.00 86.75 281 GLU A N 1
ATOM 2255 C CA . GLU A 1 281 ? 36.103 -7.999 -27.156 1.00 86.75 281 GLU A CA 1
ATOM 2256 C C . GLU A 1 281 ? 34.610 -7.951 -26.815 1.00 86.75 281 GLU A C 1
ATOM 2258 O O . GLU A 1 281 ? 34.083 -6.880 -26.524 1.00 86.75 281 GLU A O 1
ATOM 2263 N N . GLU A 1 282 ? 33.939 -9.106 -26.740 1.00 87.56 282 GLU A N 1
ATOM 2264 C CA . GLU A 1 282 ? 32.536 -9.172 -26.325 1.00 87.56 282 GLU A CA 1
ATOM 2265 C C . GLU A 1 282 ? 32.344 -8.756 -24.863 1.00 87.56 282 GLU A C 1
ATOM 2267 O O . GLU A 1 282 ? 31.375 -8.071 -24.549 1.00 87.56 282 GLU A O 1
ATOM 2272 N N . ASN A 1 283 ? 33.268 -9.111 -23.963 1.00 87.38 283 ASN A N 1
ATOM 2273 C CA . ASN A 1 283 ? 33.200 -8.667 -22.567 1.00 87.38 283 ASN A CA 1
ATOM 2274 C C . ASN A 1 283 ? 33.366 -7.140 -22.442 1.00 87.38 283 ASN A C 1
ATOM 2276 O O . ASN A 1 283 ? 32.646 -6.507 -21.667 1.00 87.38 283 ASN A O 1
ATOM 2280 N N . ILE A 1 284 ? 34.284 -6.539 -23.210 1.00 86.50 284 ILE A N 1
ATOM 2281 C CA . ILE A 1 284 ? 34.462 -5.077 -23.259 1.00 86.50 284 ILE A CA 1
ATOM 2282 C C . ILE A 1 284 ? 33.205 -4.415 -23.832 1.00 86.50 284 ILE A C 1
ATOM 2284 O O . ILE A 1 284 ? 32.663 -3.496 -23.219 1.00 86.50 284 ILE A O 1
ATOM 2288 N N . GLY A 1 285 ? 32.691 -4.923 -24.956 1.00 86.94 285 GLY A N 1
ATOM 2289 C CA . GLY A 1 285 ? 31.468 -4.421 -25.581 1.00 86.94 285 GLY A CA 1
ATOM 2290 C C . GLY A 1 285 ? 30.260 -4.500 -24.646 1.00 86.94 285 GLY A C 1
ATOM 2291 O O . GLY A 1 285 ? 29.532 -3.521 -24.496 1.00 86.94 285 GLY A O 1
ATOM 2292 N N . ALA A 1 286 ? 30.081 -5.622 -23.946 1.00 88.19 286 ALA A N 1
ATOM 2293 C CA . ALA A 1 286 ? 28.997 -5.803 -22.987 1.00 88.19 286 ALA A CA 1
ATOM 2294 C C . ALA A 1 286 ? 29.085 -4.818 -21.812 1.00 88.19 286 ALA A C 1
ATOM 2296 O O . ALA A 1 286 ? 28.082 -4.215 -21.423 1.00 88.19 286 ALA A O 1
ATOM 2297 N N . ARG A 1 287 ? 30.295 -4.592 -21.286 1.00 86.94 287 ARG A N 1
ATOM 2298 C CA . ARG A 1 287 ? 30.536 -3.590 -20.244 1.00 86.94 287 ARG A CA 1
ATOM 2299 C C . ARG A 1 287 ? 30.247 -2.172 -20.739 1.00 86.94 287 ARG A C 1
ATOM 2301 O O . ARG A 1 287 ? 29.597 -1.418 -20.022 1.00 86.94 287 ARG A O 1
ATOM 2308 N N . ASN A 1 288 ? 30.681 -1.829 -21.950 1.00 85.88 288 ASN A N 1
ATOM 2309 C CA . ASN A 1 288 ? 30.417 -0.527 -22.562 1.00 85.88 288 ASN A CA 1
ATOM 2310 C C . ASN A 1 288 ? 28.910 -0.282 -22.752 1.00 85.88 288 ASN A C 1
ATOM 2312 O O . ASN A 1 288 ? 28.435 0.815 -22.464 1.00 85.88 288 ASN A O 1
ATOM 2316 N N . ILE A 1 289 ? 28.143 -1.303 -23.160 1.00 87.19 289 ILE A N 1
ATOM 2317 C CA . ILE A 1 289 ? 26.674 -1.227 -23.250 1.00 87.19 289 ILE A CA 1
ATOM 2318 C C . ILE A 1 289 ? 26.066 -0.938 -21.872 1.00 87.19 289 ILE A C 1
ATOM 2320 O O . ILE A 1 289 ? 25.277 -0.005 -21.735 1.00 87.19 289 ILE A O 1
ATOM 2324 N N . LEU A 1 290 ? 26.455 -1.688 -20.836 1.00 87.69 290 LEU A N 1
ATOM 2325 C CA . LEU A 1 290 ? 25.953 -1.458 -19.478 1.00 87.69 290 LEU A CA 1
ATOM 2326 C C . LEU A 1 290 ? 26.324 -0.061 -18.955 1.00 87.69 290 LEU A C 1
ATOM 2328 O O . LEU A 1 290 ? 25.485 0.612 -18.356 1.00 87.69 290 LEU A O 1
ATOM 2332 N N . GLU A 1 291 ? 27.553 0.405 -19.196 1.00 84.12 291 GLU A N 1
ATOM 2333 C CA . GLU A 1 291 ? 27.969 1.758 -18.815 1.00 84.12 291 GLU A CA 1
ATOM 2334 C C . GLU A 1 291 ? 27.150 2.834 -19.541 1.00 84.12 291 GLU A C 1
ATOM 2336 O O . GLU A 1 291 ? 26.687 3.767 -18.882 1.00 84.12 291 GLU A O 1
ATOM 2341 N N . ALA A 1 292 ? 26.897 2.683 -20.847 1.00 82.94 292 ALA A N 1
ATOM 2342 C CA . ALA A 1 292 ? 26.028 3.586 -21.606 1.00 82.94 292 ALA A CA 1
ATOM 2343 C C . ALA A 1 292 ? 24.604 3.622 -21.036 1.00 82.94 292 ALA A C 1
ATOM 2345 O O . ALA A 1 292 ? 24.014 4.694 -20.907 1.00 82.94 292 ALA A O 1
ATOM 2346 N N . MET A 1 293 ? 24.054 2.469 -20.648 1.00 81.69 293 MET A N 1
ATOM 2347 C CA . MET A 1 293 ? 22.707 2.391 -20.077 1.00 81.69 293 MET A CA 1
ATOM 2348 C C . MET A 1 293 ? 22.604 3.079 -18.716 1.00 81.69 293 MET A C 1
ATOM 2350 O O . MET A 1 293 ? 21.625 3.768 -18.444 1.00 81.69 293 MET A O 1
ATOM 2354 N N . VAL A 1 294 ? 23.617 2.909 -17.867 1.00 83.38 294 VAL A N 1
ATOM 2355 C CA . VAL A 1 294 ? 23.630 3.439 -16.498 1.00 83.38 294 VAL A CA 1
ATOM 2356 C C . VAL A 1 294 ? 23.985 4.926 -16.465 1.00 83.38 294 VAL A C 1
ATOM 2358 O O . VAL A 1 294 ? 23.435 5.676 -15.662 1.00 83.38 294 VAL A O 1
ATOM 2361 N N . ARG A 1 295 ? 24.937 5.360 -17.297 1.00 80.62 295 ARG A N 1
ATOM 2362 C CA . ARG A 1 295 ? 25.538 6.704 -17.223 1.00 80.62 295 ARG A CA 1
ATOM 2363 C C . ARG A 1 295 ? 25.132 7.630 -18.366 1.00 80.62 295 ARG A C 1
ATOM 2365 O O . ARG A 1 295 ? 25.406 8.828 -18.272 1.00 80.62 295 ARG A O 1
ATOM 2372 N N . GLY A 1 296 ? 24.491 7.113 -19.414 1.00 76.81 296 GLY A N 1
ATOM 2373 C CA . GLY A 1 296 ? 24.125 7.886 -20.601 1.00 76.81 296 GLY A CA 1
ATOM 2374 C C . GLY A 1 296 ? 25.335 8.597 -21.206 1.00 76.81 296 GLY A C 1
ATOM 2375 O O . GLY A 1 296 ? 26.403 8.009 -21.351 1.00 76.81 296 GLY A O 1
ATOM 2376 N N . GLU A 1 297 ? 25.189 9.897 -21.467 1.00 68.75 297 GLU A N 1
ATOM 2377 C CA . GLU A 1 297 ? 26.231 10.783 -22.020 1.00 68.75 297 GLU A CA 1
ATOM 2378 C C . GLU A 1 297 ? 27.515 10.868 -21.178 1.00 68.75 297 GLU A C 1
ATOM 2380 O O . GLU A 1 297 ? 28.543 11.326 -21.664 1.00 68.75 297 GLU A O 1
ATOM 2385 N N . LYS A 1 298 ? 27.473 10.453 -19.905 1.00 73.44 298 LYS A N 1
ATOM 2386 C CA . LYS A 1 298 ? 28.635 10.464 -19.000 1.00 73.44 298 LYS A CA 1
ATOM 2387 C C . LYS A 1 298 ? 29.400 9.139 -18.984 1.00 73.44 298 LYS A C 1
ATOM 2389 O O . LYS A 1 298 ? 30.294 8.972 -18.153 1.00 73.44 298 LYS A O 1
ATOM 2394 N N . ALA A 1 299 ? 29.006 8.171 -19.806 1.00 74.06 299 ALA A N 1
ATOM 2395 C CA . ALA A 1 299 ? 29.718 6.909 -19.923 1.00 74.06 299 ALA A CA 1
ATOM 2396 C C . ALA A 1 299 ? 31.125 7.140 -20.499 1.00 74.06 299 ALA A C 1
ATOM 2398 O O . ALA A 1 299 ? 31.309 7.942 -21.412 1.00 74.06 299 ALA A O 1
ATOM 2399 N N . ALA A 1 300 ? 32.117 6.449 -19.937 1.00 69.38 300 ALA A N 1
ATOM 2400 C CA . ALA A 1 300 ? 33.488 6.471 -20.426 1.00 69.38 300 ALA A CA 1
ATOM 2401 C C . ALA A 1 300 ? 33.767 5.123 -21.085 1.00 69.38 300 ALA A C 1
ATOM 2403 O O . ALA A 1 300 ? 33.698 4.087 -20.424 1.00 69.38 300 ALA A O 1
ATOM 2404 N N . PHE A 1 301 ? 34.058 5.134 -22.380 1.00 70.56 301 PHE A N 1
ATOM 2405 C CA . PHE A 1 301 ? 34.219 3.911 -23.156 1.00 70.56 301 PHE A CA 1
ATOM 2406 C C . PHE A 1 301 ? 35.686 3.509 -23.253 1.00 70.56 301 PHE A C 1
ATOM 2408 O O . PHE A 1 301 ? 36.573 4.340 -23.449 1.00 70.56 301 PHE A O 1
ATOM 2415 N N . GLU A 1 302 ? 35.953 2.208 -23.153 1.00 67.12 302 GLU A N 1
ATOM 2416 C CA . GLU A 1 302 ? 37.223 1.673 -23.639 1.00 67.12 302 GLU A CA 1
ATOM 2417 C C . GLU A 1 302 ? 37.190 1.691 -25.176 1.00 67.12 302 GLU A C 1
ATOM 2419 O O . GLU A 1 302 ? 36.216 1.210 -25.768 1.00 67.12 302 GLU A O 1
ATOM 2424 N N . LYS A 1 303 ? 38.234 2.242 -25.824 1.00 63.22 303 LYS A N 1
ATOM 2425 C CA . LYS A 1 303 ? 38.350 2.278 -27.294 1.00 63.22 303 LYS A CA 1
ATOM 2426 C C . LYS A 1 303 ? 38.138 0.878 -27.861 1.00 63.22 303 LYS A C 1
ATOM 2428 O O . LYS A 1 303 ? 38.969 -0.008 -27.672 1.00 63.22 303 LYS A O 1
ATOM 2433 N N . SER A 1 304 ? 37.017 0.699 -28.537 1.00 64.56 304 SER A N 1
ATOM 2434 C CA . SER A 1 304 ? 36.593 -0.560 -29.130 1.00 64.56 304 SER A CA 1
ATOM 2435 C C . SER A 1 304 ? 35.639 -0.263 -30.274 1.00 64.56 304 SER A C 1
ATOM 2437 O O . SER A 1 304 ? 34.999 0.791 -30.300 1.00 64.56 304 SER A O 1
ATOM 2439 N N . ASP A 1 305 ? 35.570 -1.183 -31.229 1.00 69.19 305 ASP A N 1
ATOM 2440 C CA . ASP A 1 305 ? 34.556 -1.116 -32.269 1.00 69.19 305 ASP A CA 1
ATOM 2441 C C . ASP A 1 305 ? 33.154 -1.176 -31.638 1.00 69.19 305 ASP A C 1
ATOM 2443 O O . ASP A 1 305 ? 32.970 -1.805 -30.586 1.00 69.19 305 ASP A O 1
ATOM 2447 N N . PRO A 1 306 ? 32.148 -0.530 -32.253 1.00 70.56 306 PRO A N 1
ATOM 2448 C CA . PRO A 1 306 ? 30.777 -0.648 -31.788 1.00 70.56 306 PRO A CA 1
ATOM 2449 C C . PRO A 1 306 ? 30.371 -2.132 -31.718 1.00 70.56 306 PRO A C 1
ATOM 2451 O O . PRO A 1 306 ? 30.714 -2.906 -32.614 1.00 70.56 306 PRO A O 1
ATOM 2454 N N . PRO A 1 307 ? 29.641 -2.547 -30.669 1.00 71.75 307 PRO A N 1
ATOM 2455 C CA . PRO A 1 307 ? 29.273 -3.926 -30.453 1.00 71.75 307 PRO A CA 1
ATOM 2456 C C . PRO A 1 307 ? 28.394 -4.402 -31.598 1.00 71.75 307 PRO A C 1
ATOM 2458 O O . PRO A 1 307 ? 27.507 -3.686 -32.075 1.00 71.75 307 PRO A O 1
ATOM 2461 N N . GLU A 1 308 ? 28.603 -5.656 -31.978 1.00 80.00 308 GLU A N 1
ATOM 2462 C CA . GLU A 1 308 ? 27.704 -6.355 -32.882 1.00 80.00 308 GLU A CA 1
ATOM 2463 C C . GLU A 1 308 ? 26.256 -6.257 -32.365 1.00 80.00 308 GLU A C 1
ATOM 2465 O O . GLU A 1 308 ? 26.022 -6.431 -31.161 1.00 80.00 308 GLU A O 1
ATOM 2470 N N . PRO A 1 309 ? 25.249 -6.038 -33.234 1.00 81.25 309 PRO A N 1
ATOM 2471 C CA . PRO A 1 309 ? 23.850 -5.950 -32.813 1.00 81.25 309 PRO A CA 1
ATOM 2472 C C . PRO A 1 309 ? 23.395 -7.140 -31.958 1.00 81.25 309 PRO A C 1
ATOM 2474 O O . PRO A 1 309 ? 22.589 -6.983 -31.044 1.00 81.25 309 PRO A O 1
ATOM 2477 N N . ILE A 1 310 ? 23.942 -8.331 -32.220 1.00 83.88 310 ILE A N 1
ATOM 2478 C CA . ILE A 1 310 ? 23.660 -9.553 -31.456 1.00 83.88 310 ILE A CA 1
ATOM 2479 C C . ILE A 1 310 ? 24.146 -9.436 -30.004 1.00 83.88 310 ILE A C 1
ATOM 2481 O O . ILE A 1 310 ? 23.444 -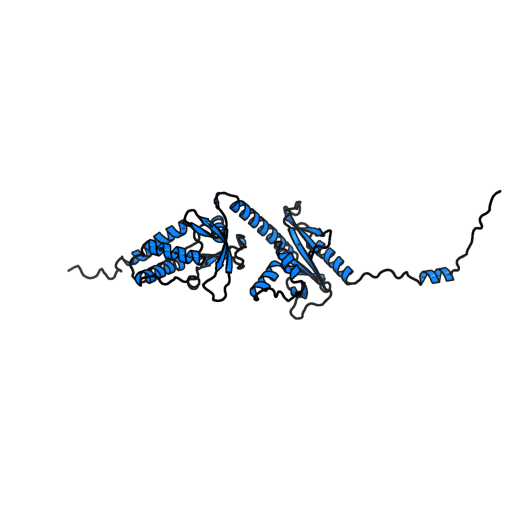9.871 -29.090 1.00 83.88 310 ILE A O 1
ATOM 2485 N N . LEU A 1 311 ? 25.315 -8.828 -29.776 1.00 85.81 311 LEU A N 1
ATOM 2486 C CA . LEU A 1 311 ? 25.861 -8.619 -28.437 1.00 85.81 311 LEU A CA 1
ATOM 2487 C C . LEU A 1 311 ? 24.973 -7.667 -27.632 1.00 85.81 311 LEU A C 1
ATOM 2489 O O . LEU A 1 311 ? 24.654 -7.967 -26.483 1.00 85.81 311 LEU A O 1
ATOM 2493 N N . PHE A 1 312 ? 24.505 -6.578 -28.253 1.00 87.25 312 PHE A N 1
ATOM 2494 C CA . PHE A 1 312 ? 23.562 -5.648 -27.625 1.00 87.25 312 PHE A CA 1
ATOM 2495 C C . PHE A 1 312 ? 22.303 -6.366 -27.128 1.00 87.25 312 PHE A C 1
ATOM 2497 O O . PHE A 1 312 ? 21.971 -6.291 -25.948 1.00 87.25 312 PHE A O 1
ATOM 2504 N N . TRP A 1 313 ? 21.644 -7.138 -27.995 1.00 85.31 313 TRP A N 1
ATOM 2505 C CA . TRP A 1 313 ? 20.433 -7.872 -27.617 1.00 85.31 313 TRP A CA 1
ATOM 2506 C C . TRP A 1 313 ? 20.670 -8.910 -26.525 1.00 85.31 313 TRP A C 1
ATOM 2508 O O . TRP A 1 313 ? 19.817 -9.093 -25.658 1.00 85.31 313 TRP A O 1
ATOM 2518 N N . ARG A 1 314 ? 21.823 -9.585 -26.546 1.00 88.06 314 ARG A N 1
ATOM 2519 C CA . ARG A 1 314 ? 22.187 -10.554 -25.511 1.00 88.06 314 ARG A CA 1
ATOM 2520 C C . ARG A 1 314 ? 22.354 -9.882 -24.149 1.00 88.06 314 ARG A C 1
ATOM 2522 O O . ARG A 1 314 ? 21.843 -10.407 -23.166 1.00 88.06 314 ARG A O 1
ATOM 2529 N N . VAL A 1 315 ? 22.998 -8.715 -24.110 1.00 89.00 315 VAL A N 1
ATOM 2530 C CA . VAL A 1 315 ? 23.131 -7.906 -22.891 1.00 89.00 315 VAL A CA 1
ATOM 2531 C C . VAL A 1 315 ? 21.763 -7.452 -22.394 1.00 89.00 315 VAL A C 1
ATOM 2533 O O . VAL A 1 315 ? 21.450 -7.675 -21.232 1.00 89.00 315 VAL A O 1
ATOM 2536 N N . ILE A 1 316 ? 20.914 -6.889 -23.260 1.00 88.44 316 ILE A N 1
ATOM 2537 C CA . ILE A 1 316 ? 19.570 -6.436 -22.863 1.00 88.44 316 ILE A CA 1
ATOM 2538 C C . ILE A 1 316 ? 18.748 -7.574 -22.257 1.00 88.44 316 ILE A C 1
ATOM 2540 O O . ILE A 1 316 ? 18.182 -7.392 -21.182 1.00 88.44 316 ILE A O 1
ATOM 2544 N N . ARG A 1 317 ? 18.736 -8.758 -22.882 1.00 86.25 317 ARG A N 1
ATOM 2545 C CA . ARG A 1 317 ? 18.026 -9.924 -22.332 1.00 86.25 317 ARG A CA 1
ATOM 2546 C C . ARG A 1 317 ? 18.561 -10.332 -20.970 1.00 86.25 317 ARG A C 1
ATOM 2548 O O . ARG A 1 317 ? 17.781 -10.575 -20.065 1.00 86.25 317 ARG A O 1
ATOM 2555 N N . GLU A 1 318 ? 19.879 -10.359 -20.800 1.00 88.38 318 GLU A N 1
ATOM 2556 C CA . GLU A 1 318 ? 20.489 -10.702 -19.516 1.00 88.38 318 GLU A CA 1
ATOM 2557 C C . GLU A 1 318 ? 20.164 -9.678 -18.415 1.00 88.38 318 GLU A C 1
ATOM 2559 O O . GLU A 1 318 ? 20.030 -10.046 -17.247 1.00 88.38 318 GLU A O 1
ATOM 2564 N N . LEU A 1 319 ? 19.998 -8.400 -18.765 1.00 86.56 319 LEU A N 1
ATOM 2565 C CA . LEU A 1 319 ? 19.550 -7.363 -17.833 1.00 86.56 319 LEU A CA 1
ATOM 2566 C C . LEU A 1 319 ? 18.050 -7.472 -17.522 1.00 86.56 319 LEU A C 1
ATOM 2568 O O . LEU A 1 319 ? 17.657 -7.305 -16.366 1.00 86.56 319 LEU A O 1
ATOM 2572 N N . GLN A 1 320 ? 17.217 -7.776 -18.521 1.00 84.12 320 GLN A N 1
ATOM 2573 C CA . GLN A 1 320 ? 15.779 -8.017 -18.349 1.00 84.12 320 GLN A CA 1
ATOM 2574 C C . GLN A 1 320 ? 15.518 -9.250 -17.484 1.00 84.12 320 GLN A C 1
ATOM 2576 O O . GLN A 1 320 ? 14.725 -9.178 -16.545 1.00 84.12 320 GLN A O 1
ATOM 2581 N N . ASP A 1 321 ? 16.264 -10.330 -17.721 1.00 81.25 321 ASP A N 1
ATOM 2582 C CA . ASP A 1 321 ? 16.279 -11.519 -16.873 1.00 81.25 321 ASP A CA 1
ATOM 2583 C C . ASP A 1 321 ? 16.657 -11.158 -15.441 1.00 81.25 321 ASP A C 1
ATOM 2585 O O . ASP A 1 321 ? 16.189 -11.814 -14.527 1.00 81.25 321 ASP A O 1
ATOM 2589 N N . GLN A 1 322 ? 17.455 -10.103 -15.233 1.00 80.50 322 GLN A N 1
ATOM 2590 C CA . GLN A 1 322 ? 17.819 -9.583 -13.913 1.00 80.50 322 GLN A CA 1
ATOM 2591 C C . GLN A 1 322 ? 16.843 -8.559 -13.326 1.00 80.50 322 GLN A C 1
ATOM 2593 O O . GLN A 1 322 ? 17.064 -8.014 -12.239 1.00 80.50 322 GLN A O 1
ATOM 2598 N N . GLY A 1 323 ? 15.736 -8.321 -14.020 1.00 76.94 323 GLY A N 1
ATOM 2599 C CA . GLY A 1 323 ? 14.658 -7.468 -13.567 1.00 76.94 323 GLY A CA 1
ATOM 2600 C C . GLY A 1 323 ? 14.698 -6.030 -14.066 1.00 76.94 323 GLY A C 1
ATOM 2601 O O . GLY A 1 323 ? 13.962 -5.200 -13.530 1.00 76.94 323 GLY A O 1
ATOM 2602 N N . LEU A 1 324 ? 15.516 -5.718 -15.070 1.00 83.94 324 LEU A N 1
ATOM 2603 C CA . LEU A 1 324 ? 15.406 -4.446 -15.777 1.00 83.94 324 LEU A CA 1
ATOM 2604 C C . LEU A 1 324 ? 14.131 -4.440 -16.635 1.00 83.94 324 LEU A C 1
ATOM 2606 O O . LEU A 1 324 ? 13.941 -5.315 -17.472 1.00 83.94 324 LEU A O 1
ATOM 2610 N N . SER A 1 325 ? 13.261 -3.448 -16.453 1.00 83.00 325 SER A N 1
ATOM 2611 C CA . SER A 1 325 ? 12.050 -3.292 -17.270 1.00 83.00 325 SER A CA 1
ATOM 2612 C C . SER A 1 325 ? 12.248 -2.206 -18.313 1.00 83.00 325 SER A C 1
ATOM 2614 O O . SER A 1 325 ? 12.545 -1.070 -17.941 1.00 83.00 325 SER A O 1
ATOM 2616 N N . MET A 1 326 ? 12.027 -2.522 -19.589 1.00 81.88 326 MET A N 1
ATOM 2617 C CA . MET A 1 326 ? 12.174 -1.581 -20.706 1.00 81.88 326 MET A CA 1
ATOM 2618 C C . MET A 1 326 ? 11.136 -1.853 -21.793 1.00 81.88 326 MET A C 1
ATOM 2620 O O . MET A 1 326 ? 10.899 -3.017 -22.116 1.00 81.88 326 MET A O 1
ATOM 2624 N N . MET A 1 327 ? 10.566 -0.797 -22.378 1.00 80.12 327 MET A N 1
ATOM 2625 C CA . MET A 1 327 ? 9.745 -0.912 -23.587 1.00 80.12 327 MET A CA 1
ATOM 2626 C C . MET A 1 327 ? 10.644 -1.156 -24.806 1.00 80.12 327 MET A C 1
ATOM 2628 O O . MET A 1 327 ? 11.791 -0.706 -24.830 1.00 80.12 327 MET A O 1
ATOM 2632 N N . GLN A 1 328 ? 10.124 -1.795 -25.859 1.00 80.94 328 GLN A N 1
ATOM 2633 C CA . GLN A 1 328 ? 10.868 -1.979 -27.115 1.00 80.94 328 GLN A CA 1
ATOM 2634 C C . GLN A 1 328 ? 11.385 -0.646 -27.692 1.00 80.94 328 GLN A C 1
ATOM 2636 O O . GLN A 1 328 ? 12.509 -0.572 -28.185 1.00 80.94 328 GLN A O 1
ATOM 2641 N N . GLU A 1 329 ? 10.587 0.417 -27.592 1.00 79.81 329 GLU A N 1
ATOM 2642 C CA . GLU A 1 329 ? 10.952 1.773 -28.021 1.00 79.81 329 GLU A CA 1
ATOM 2643 C C . GLU A 1 329 ? 12.174 2.305 -27.261 1.00 79.81 329 GLU A C 1
ATOM 2645 O O . GLU A 1 329 ? 13.087 2.867 -27.871 1.00 79.81 329 GLU A O 1
ATOM 2650 N N . ASP A 1 330 ? 12.237 2.062 -25.947 1.00 79.81 330 ASP A N 1
ATOM 2651 C CA . ASP A 1 330 ? 13.402 2.416 -25.139 1.00 79.81 330 ASP A CA 1
ATOM 2652 C C . ASP A 1 330 ? 14.617 1.620 -25.602 1.00 79.81 330 ASP A C 1
ATOM 2654 O O . ASP A 1 330 ? 15.685 2.196 -25.807 1.00 79.81 330 ASP A O 1
ATOM 2658 N N . VAL A 1 331 ? 14.466 0.306 -25.803 1.00 82.69 331 VAL A N 1
ATOM 2659 C CA . VAL A 1 331 ? 15.563 -0.569 -26.234 1.00 82.69 331 VAL A CA 1
ATOM 2660 C C . VAL A 1 331 ? 16.146 -0.114 -27.575 1.00 82.69 331 VAL A C 1
ATOM 2662 O O . VAL A 1 331 ? 17.368 -0.000 -27.698 1.00 82.69 331 VAL A O 1
ATOM 2665 N N . GLU A 1 332 ? 15.310 0.222 -28.561 1.00 82.31 332 GLU A N 1
ATOM 2666 C CA . GLU A 1 332 ? 15.783 0.758 -29.844 1.00 82.31 332 GLU A CA 1
ATOM 2667 C C . GLU A 1 332 ? 16.439 2.137 -29.685 1.00 82.31 332 GLU A C 1
ATOM 2669 O O . GLU A 1 332 ? 17.507 2.380 -30.252 1.00 82.31 332 GLU A O 1
ATOM 2674 N N . ALA A 1 333 ? 15.879 3.026 -28.859 1.00 80.12 333 ALA A N 1
ATOM 2675 C CA . ALA A 1 333 ? 16.505 4.316 -28.570 1.00 80.12 333 ALA A CA 1
ATOM 2676 C C . ALA A 1 333 ? 17.881 4.148 -27.896 1.00 80.12 333 ALA A C 1
ATOM 2678 O O . ALA A 1 333 ? 18.829 4.874 -28.203 1.00 80.12 333 ALA A O 1
ATOM 2679 N N . TYR A 1 334 ? 18.027 3.172 -26.996 1.00 79.50 334 TYR A N 1
ATOM 2680 C CA . TYR A 1 334 ? 19.308 2.829 -26.380 1.00 79.50 334 TYR A CA 1
ATOM 2681 C C . TYR A 1 334 ? 20.301 2.253 -27.379 1.00 79.50 334 TYR A C 1
ATOM 2683 O O . TYR A 1 334 ? 21.471 2.625 -27.339 1.00 79.50 334 TYR A O 1
ATOM 2691 N N . LYS A 1 335 ? 19.854 1.391 -28.289 1.00 82.00 335 LYS A N 1
ATOM 2692 C CA . LYS A 1 335 ? 20.694 0.817 -29.342 1.00 82.00 335 LYS A CA 1
ATOM 2693 C C . LYS A 1 335 ? 21.281 1.895 -30.245 1.00 82.00 335 LYS A C 1
ATOM 2695 O O . LYS A 1 335 ? 22.488 1.892 -30.478 1.00 82.00 335 LYS A O 1
ATOM 2700 N N . VAL A 1 336 ? 20.454 2.840 -30.703 1.00 80.56 336 VAL A N 1
ATOM 2701 C CA . VAL A 1 336 ? 20.906 3.981 -31.517 1.00 80.56 336 VAL A CA 1
ATOM 2702 C C . VAL A 1 336 ? 21.950 4.799 -30.756 1.00 80.56 336 VAL A C 1
ATOM 2704 O O . VAL A 1 336 ? 23.043 5.013 -31.274 1.00 80.56 336 VAL A O 1
ATOM 2707 N N . ARG A 1 337 ? 21.675 5.153 -29.495 1.00 74.31 337 ARG A N 1
ATOM 2708 C CA . ARG A 1 337 ? 22.616 5.916 -28.659 1.00 74.31 337 ARG A CA 1
ATOM 2709 C C . ARG A 1 337 ? 23.919 5.172 -28.376 1.00 74.31 337 ARG A C 1
ATOM 2711 O O . ARG A 1 337 ? 24.979 5.780 -28.419 1.00 74.31 337 ARG A O 1
ATOM 2718 N N . CYS A 1 338 ? 23.875 3.864 -28.123 1.00 72.81 338 CYS A N 1
ATOM 2719 C CA . CYS A 1 338 ? 25.089 3.061 -27.943 1.00 72.81 338 CYS A CA 1
ATOM 2720 C C . CYS A 1 338 ? 25.958 3.099 -29.204 1.00 72.81 338 CYS A C 1
ATOM 2722 O O . CYS A 1 338 ? 27.169 3.263 -29.107 1.00 72.81 338 CYS A O 1
ATOM 2724 N N . ILE A 1 339 ? 25.344 2.996 -30.387 1.00 73.94 339 ILE A N 1
ATOM 2725 C CA . ILE A 1 339 ? 26.057 3.110 -31.663 1.00 73.94 339 ILE A CA 1
ATOM 2726 C C . ILE A 1 339 ? 26.659 4.510 -31.827 1.00 73.94 339 ILE A C 1
ATOM 2728 O O . ILE A 1 339 ? 27.802 4.622 -32.258 1.00 73.94 339 ILE A O 1
ATOM 2732 N N . GLU A 1 340 ? 25.921 5.568 -31.491 1.00 75.00 340 GLU A N 1
ATOM 2733 C CA . GLU A 1 340 ? 26.420 6.946 -31.554 1.00 75.00 340 GLU A CA 1
ATOM 2734 C C . GLU A 1 340 ? 27.604 7.155 -30.610 1.00 75.00 340 GLU A C 1
ATOM 2736 O O . GLU A 1 340 ? 28.682 7.530 -31.065 1.00 75.00 340 GLU A O 1
ATOM 2741 N N . TYR A 1 341 ? 27.455 6.827 -29.327 1.00 67.19 341 TYR A N 1
ATOM 2742 C CA . TYR A 1 341 ? 28.506 7.009 -28.329 1.00 67.19 341 TYR A CA 1
ATOM 2743 C C . TYR A 1 341 ? 29.781 6.231 -28.652 1.00 67.19 341 TYR A C 1
ATOM 2745 O O . TYR A 1 341 ? 30.879 6.747 -28.468 1.00 67.19 341 TYR A O 1
ATOM 2753 N N . LEU A 1 342 ? 29.647 5.026 -29.203 1.00 65.25 342 LEU A N 1
ATOM 2754 C CA . LEU A 1 342 ? 30.794 4.202 -29.584 1.00 65.25 342 LEU A CA 1
ATOM 2755 C C . LEU A 1 342 ? 31.409 4.612 -30.927 1.00 65.25 342 LEU A C 1
ATOM 2757 O O . LEU A 1 342 ? 32.537 4.235 -31.228 1.00 65.25 342 LEU A O 1
ATOM 2761 N N . ARG A 1 343 ? 30.705 5.419 -31.729 1.00 68.00 343 ARG A N 1
ATOM 2762 C CA . ARG A 1 343 ? 31.249 6.046 -32.944 1.00 68.00 343 ARG A CA 1
ATOM 2763 C C . ARG A 1 343 ? 31.887 7.409 -32.684 1.00 68.00 343 ARG A C 1
ATOM 2765 O O . ARG A 1 343 ? 32.732 7.820 -33.476 1.00 68.00 343 ARG A O 1
ATOM 2772 N N . MET A 1 344 ? 31.504 8.116 -31.619 1.00 52.75 344 MET A N 1
ATOM 2773 C CA . MET A 1 344 ? 31.945 9.495 -31.362 1.00 52.75 344 MET A CA 1
ATOM 2774 C C . MET A 1 344 ? 33.452 9.643 -31.077 1.00 52.75 344 MET A C 1
ATOM 2776 O O . MET A 1 344 ? 33.975 10.737 -31.264 1.00 52.75 344 MET A O 1
ATOM 2780 N N . ASP A 1 345 ? 34.176 8.561 -30.770 1.00 50.00 345 ASP A N 1
ATOM 2781 C CA . ASP A 1 345 ? 35.644 8.568 -30.615 1.00 50.00 345 ASP A CA 1
ATOM 2782 C C . ASP A 1 345 ? 36.430 8.221 -31.902 1.00 50.00 345 ASP A C 1
ATOM 2784 O O . ASP A 1 345 ? 37.663 8.162 -31.884 1.00 50.00 345 ASP A O 1
ATOM 2788 N N . LEU A 1 346 ? 35.748 8.016 -33.040 1.00 44.38 346 LEU A N 1
ATOM 2789 C CA . LEU A 1 346 ? 36.392 7.879 -34.360 1.00 44.38 346 LEU A CA 1
ATOM 2790 C C . LEU A 1 346 ? 36.636 9.224 -35.061 1.00 44.38 346 LEU A C 1
ATOM 2792 O O . LEU A 1 346 ? 37.217 9.253 -36.148 1.00 44.38 346 LEU A O 1
ATOM 2796 N N . ILE A 1 347 ? 36.239 10.344 -34.453 1.00 40.69 347 ILE A N 1
ATOM 2797 C CA . ILE A 1 347 ? 36.700 11.663 -34.889 1.00 40.69 347 ILE A CA 1
ATOM 2798 C C . ILE A 1 347 ? 38.075 11.875 -34.245 1.00 40.69 347 ILE A C 1
ATOM 2800 O O . ILE A 1 347 ? 38.163 11.867 -33.016 1.00 40.69 347 ILE A O 1
ATOM 2804 N N . PRO A 1 348 ? 39.162 12.035 -35.025 1.00 39.56 348 PRO A N 1
ATOM 2805 C CA . PRO A 1 348 ? 40.470 12.295 -34.446 1.00 39.56 348 PRO A CA 1
ATOM 2806 C C . PRO A 1 348 ? 40.366 13.545 -33.572 1.00 39.56 348 PRO A C 1
ATOM 2808 O O . PRO A 1 348 ? 39.853 14.577 -34.009 1.00 39.56 348 PRO A O 1
ATOM 2811 N N . GLY A 1 349 ? 40.826 13.435 -32.324 1.00 42.81 349 GLY A N 1
ATOM 2812 C CA . GLY A 1 349 ? 40.910 14.580 -31.428 1.00 42.81 349 GLY A CA 1
ATOM 2813 C C . GLY A 1 349 ? 41.677 15.737 -32.089 1.00 42.81 349 GLY A C 1
ATOM 2814 O O . GLY A 1 349 ? 42.479 15.508 -33.000 1.00 42.81 349 GLY A O 1
ATOM 2815 N N . PRO A 1 350 ? 41.474 16.984 -31.634 1.00 43.34 350 PRO A N 1
ATOM 2816 C CA . PRO A 1 350 ? 42.038 18.191 -32.251 1.00 43.34 350 PRO A CA 1
ATOM 2817 C C . PRO A 1 350 ? 43.581 18.262 -32.288 1.00 43.34 350 PRO A C 1
ATOM 2819 O O . PRO A 1 350 ? 44.134 19.238 -32.783 1.00 43.34 350 PRO A O 1
ATOM 2822 N N . GLU A 1 351 ? 44.295 17.233 -31.830 1.00 49.16 351 GLU A N 1
ATOM 2823 C CA . GLU A 1 351 ? 45.757 17.133 -31.887 1.00 49.16 351 GLU A CA 1
ATOM 2824 C C . GLU A 1 351 ? 46.304 16.664 -33.254 1.00 49.16 351 GLU A C 1
ATOM 2826 O O . GLU A 1 351 ? 47.514 16.594 -33.443 1.00 49.16 351 GLU A O 1
ATOM 2831 N N . GLY A 1 352 ? 45.438 16.381 -34.237 1.00 44.34 352 GLY A N 1
ATOM 2832 C CA . GLY A 1 352 ? 45.829 15.945 -35.588 1.00 44.34 352 GLY A CA 1
ATOM 2833 C C . GLY A 1 352 ? 46.012 17.047 -36.643 1.00 44.34 352 GLY A C 1
ATOM 2834 O O . GLY A 1 352 ? 46.289 16.724 -37.795 1.00 44.34 352 GLY A O 1
ATOM 2835 N N . ILE A 1 353 ? 45.856 18.331 -36.298 1.00 42.69 353 ILE A N 1
ATOM 2836 C CA . ILE A 1 353 ? 46.087 19.462 -37.221 1.00 42.69 353 ILE A CA 1
ATOM 2837 C C . ILE A 1 353 ? 47.354 20.204 -36.790 1.00 42.69 353 ILE A C 1
ATOM 2839 O O . ILE A 1 353 ? 47.330 21.343 -36.335 1.00 42.69 353 ILE A O 1
ATOM 2843 N N . GLY A 1 354 ? 48.489 19.527 -36.906 1.00 57.22 354 GLY A N 1
ATOM 2844 C CA . GLY A 1 354 ? 49.797 20.163 -36.913 1.00 57.22 354 GLY A CA 1
ATOM 2845 C C . GLY A 1 354 ? 50.521 19.768 -38.192 1.00 57.22 354 GLY A C 1
ATOM 2846 O O . GLY A 1 354 ? 50.537 18.594 -38.544 1.00 57.22 354 GLY A O 1
ATOM 2847 N N . SER A 1 355 ? 51.167 20.730 -38.850 1.00 47.59 355 SER A N 1
ATOM 2848 C CA . SER A 1 355 ? 52.199 20.508 -39.877 1.00 47.59 355 SER A CA 1
ATOM 2849 C C . SER A 1 355 ? 51.760 20.032 -41.269 1.00 47.59 355 SER A C 1
ATOM 2851 O O . SER A 1 355 ? 52.185 18.984 -41.728 1.00 47.59 355 SER A O 1
ATOM 2853 N N . GLN A 1 356 ? 51.018 20.859 -42.007 1.00 43.31 356 GLN A N 1
ATOM 2854 C CA . GLN A 1 356 ? 51.254 21.020 -43.452 1.00 43.31 356 GLN A CA 1
ATOM 2855 C C . GLN A 1 356 ? 50.903 22.450 -43.858 1.00 43.31 356 GLN A C 1
ATOM 2857 O O . GLN A 1 356 ? 49.771 22.716 -44.233 1.00 43.31 356 GLN A O 1
ATOM 2862 N N . LEU A 1 357 ? 51.867 23.357 -43.725 1.00 38.59 357 LEU A N 1
ATOM 2863 C CA . LEU A 1 357 ? 52.027 24.559 -44.544 1.00 38.59 357 LEU A CA 1
ATOM 2864 C C . LEU A 1 357 ? 53.500 24.963 -44.382 1.00 38.59 357 LEU A C 1
ATOM 2866 O O . LEU A 1 357 ? 53.900 25.457 -43.325 1.00 38.59 357 LEU A O 1
ATOM 2870 N N . GLU A 1 358 ? 54.292 24.611 -45.397 1.00 41.00 358 GLU A N 1
ATOM 2871 C CA . GLU A 1 358 ? 55.530 25.316 -45.754 1.00 41.00 358 GLU A CA 1
ATOM 2872 C C . GLU A 1 358 ? 55.222 26.755 -46.182 1.00 41.00 358 GLU A C 1
ATOM 2874 O O . GLU A 1 358 ? 54.126 26.978 -46.756 1.00 41.00 358 GLU A O 1
#

Sequence (358 aa):
MAGTHPILEGRLSSKDFVVAMRAQPQLPQRHSAHKLESLSRERFRSLFREPLFLVRDEPAPDYGVDLSIEALIDNGKSPTNIRCFVQLKATDQRPAPSGGYRINVKASNIRYLTNSHSSFFALYAASAGRFYYRSALDVFEALQDYGAMPSYKKYLSLSFVEELTKERVAQIHTQMIAFAKSVKEAERLFASKEFGEVIIGQYEDRSDSSKISGVHAYRVDEFGNQIRMEHEIWVLHNGPIPVGFEVFHKNGVTLDNRNSNIGLRPIEPRRFRLGIFPSREENIGARNILEAMVRGEKAAFEKSDPPEPILFWRVIRELQDQGLSMMQEDVEAYKVRCIEYLRMDLIPGPEGIGSQLE

Radius of gyration: 33.72 Å; chains: 1; bounding box: 131×48×106 Å

InterPro domains:
  IPR003615 HNH nuclease [PF13392] (233-264)
  IPR025375 Domain of unknown function DUF4365 [PF14280] (37-117)
  IPR044925 His-Me finger superfamily [SSF54060] (218-262)

pLDDT: mean 78.66, std 15.84, range [35.44, 97.62]

Secondary structure (DSSP, 8-state):
--PPPP-------HHHHHHHTT----PPPPPHHHHHHHHHHHHHHHHS-TTTEEEEEEEEEETTEEEEEEEEETTTTEEEEEEEEEEEEEE-SPPPTTSSEEEEEEHHHHHHHHTSTT-EEEEEETTTTEEEEEEHHHHHHHHHHTTS--TT-SEEEEEE-EE--HHHHHHHHHHHHHHHHHHHHHHHHHHSTTS--EEEEEEE-TTSSS--EEEEEEEE-TTS-EEEHHHHHHHHHH-SPPTTEEEEETTS-TT---GGGEEEEE--GGG--PPPPSSHHHHHHHHHHHHHHHHGGG----S-PPPPHHHHHHHHHHHHHTT----HHHHHHHHHHHHHHHHGGGSPPGGG------

Organism: NCBI:txid2840469